Protein 3CBG (pdb70)

Structure (mmCIF, N/CA/C/O backbone):
data_3CBG
#
_entry.id   3CBG
#
_cell.length_a   57.622
_cell.length_b   57.622
_cell.length_c   119.834
_cell.angle_alpha   90.000
_cell.angle_beta   90.000
_cell.angle_gamma   120.000
#
_symmetry.space_group_name_H-M   'P 31 2 1'
#
loop_
_entity.id
_entity.type
_entity.pdbx_description
1 polymer O-methyltransferase
2 non-polymer 'MAGNESIUM ION'
3 non-polymer S-ADENOSYL-L-HOMOCYSTEINE
4 non-polymer '3-(4-HYDROXY-3-METHOXYPHENYL)-2-PROPENOIC ACID'
5 non-polymer '(2E)-3-(3-hydroxy-4-methoxyphenyl)prop-2-enoic acid'
6 water water
#
loop_
_atom_site.group_PDB
_atom_site.id
_atom_site.type_symbol
_atom_site.label_atom_id
_atom_site.label_alt_id
_atom_site.label_comp_id
_atom_site.label_asym_id
_atom_site.label_entity_id
_atom_site.label_seq_id
_atom_site.pdbx_PDB_ins_code
_atom_site.Cartn_x
_atom_site.Cartn_y
_atom_site.Cartn_z
_atom_site.occupancy
_atom_site.B_iso_or_equiv
_atom_site.auth_seq_id
_atom_site.auth_comp_id
_atom_site.auth_asym_id
_atom_site.auth_atom_id
_atom_site.pdbx_PDB_model_num
ATOM 1 N N . LYS A 1 15 ? -41.156 3.242 -4.883 1.00 40.50 3 LYS A N 1
ATOM 2 C CA . LYS A 1 15 ? -41.822 2.929 -3.584 1.00 39.30 3 LYS A CA 1
ATOM 3 C C . LYS A 1 15 ? -43.259 3.467 -3.475 1.00 38.41 3 LYS A C 1
ATOM 4 O O . LYS A 1 15 ? -43.907 3.323 -2.428 1.00 38.38 3 LYS A O 1
ATOM 10 N N . GLY A 1 16 ? -43.754 4.078 -4.550 1.00 35.39 4 GLY A N 1
ATOM 11 C CA . GLY A 1 16 ? -45.102 4.624 -4.541 1.00 32.27 4 GLY A CA 1
ATOM 12 C C . GLY A 1 16 ? -45.353 5.649 -3.446 1.00 30.38 4 GLY A C 1
ATOM 13 O O . GLY A 1 16 ? -44.542 6.553 -3.222 1.00 30.58 4 GLY A O 1
ATOM 14 N N . ILE A 1 17 ? -46.492 5.514 -2.774 1.00 27.34 5 ILE A N 1
ATOM 15 C CA . ILE A 1 17 ? -46.863 6.404 -1.680 1.00 26.37 5 ILE A CA 1
ATOM 16 C C . ILE A 1 17 ? -47.498 5.562 -0.583 1.00 26.91 5 ILE A C 1
ATOM 17 O O . ILE A 1 17 ? -48.549 4.957 -0.784 1.00 28.73 5 ILE A O 1
ATOM 22 N N . THR A 1 18 ? -46.859 5.524 0.579 1.00 26.44 6 THR A N 1
ATOM 23 C CA . THR A 1 18 ? -47.366 4.740 1.699 1.00 26.47 6 THR A CA 1
ATOM 24 C C . THR A 1 18 ? -48.827 5.027 2.045 1.00 26.35 6 THR A C 1
ATOM 25 O O . THR A 1 18 ? -49.195 6.161 2.345 1.00 25.88 6 THR A O 1
ATOM 29 N N . GLY A 1 19 ? -49.646 3.976 1.988 1.00 27.02 7 GLY A N 1
ATOM 30 C CA . GLY A 1 19 ? -51.059 4.079 2.307 1.00 27.63 7 GLY A CA 1
ATOM 31 C C . GLY A 1 19 ? -51.935 4.649 1.207 1.00 28.54 7 GLY A C 1
ATOM 32 O O . GLY A 1 19 ? -53.129 4.872 1.415 1.00 27.78 7 GLY A O 1
ATOM 33 N N . PHE A 1 20 ? -51.352 4.875 0.033 1.00 28.76 8 PHE A N 1
ATOM 34 C CA . PHE A 1 20 ? -52.083 5.453 -1.087 1.00 28.14 8 PHE A CA 1
ATOM 35 C C . PHE A 1 20 ? -52.530 4.384 -2.083 1.00 29.08 8 PHE A C 1
ATOM 36 O O . PHE A 1 20 ? -51.841 3.382 -2.275 1.00 30.45 8 PHE A O 1
ATOM 44 N N . ASP A 1 21 ? -53.689 4.606 -2.706 1.00 29.15 9 ASP A N 1
ATOM 45 C CA . ASP A 1 21 ? -54.242 3.676 -3.685 1.00 27.78 9 ASP A CA 1
ATOM 46 C C . ASP A 1 21 ? -53.246 3.445 -4.820 1.00 28.10 9 ASP A C 1
ATOM 47 O O . ASP A 1 21 ? -52.736 4.399 -5.410 1.00 27.81 9 ASP A O 1
ATOM 52 N N . PRO A 1 22 ? -52.950 2.165 -5.133 1.00 28.16 10 PRO A N 1
ATOM 53 C CA . PRO A 1 22 ? -52.011 1.789 -6.201 1.00 27.45 10 PRO A CA 1
ATOM 54 C C . PRO A 1 22 ? -52.441 2.313 -7.574 1.00 26.57 10 PRO A C 1
ATOM 55 O O . PRO A 1 22 ? -51.612 2.750 -8.376 1.00 25.90 10 PRO A O 1
ATOM 59 N N . SER A 1 23 ? -53.745 2.255 -7.827 1.00 25.04 11 SER A N 1
ATOM 60 C CA . SER A 1 23 ? -54.324 2.716 -9.075 1.00 25.30 11 SER A CA 1
ATOM 61 C C . SER A 1 23 ? -54.288 4.237 -9.176 1.00 25.45 11 SER A C 1
ATOM 62 O O . SER A 1 23 ? -54.051 4.785 -10.247 1.00 27.21 11 SER A O 1
ATOM 65 N N . LEU A 1 24 ? -54.531 4.920 -8.061 1.00 26.06 12 LEU A N 1
ATOM 66 C CA . LEU A 1 24 ? -54.521 6.380 -8.061 1.00 25.36 12 LEU A CA 1
ATOM 67 C C . LEU A 1 24 ? -53.080 6.872 -8.056 1.00 25.08 12 LEU A C 1
ATOM 68 O O . LEU A 1 24 ? -52.783 7.955 -8.553 1.00 25.18 12 LEU A O 1
ATOM 73 N N . TYR A 1 25 ? -52.182 6.070 -7.498 1.00 24.07 13 TYR A N 1
ATOM 74 C CA . TYR A 1 25 ? -50.781 6.444 -7.487 1.00 22.59 13 TYR A CA 1
ATOM 75 C C . TYR A 1 25 ? -50.229 6.374 -8.915 1.00 21.15 13 TYR A C 1
ATOM 76 O O . TYR A 1 25 ? -49.400 7.186 -9.296 1.00 18.74 13 TYR A O 1
ATOM 85 N N . SER A 1 26 ? -50.684 5.400 -9.700 1.00 22.20 14 SER A N 1
ATOM 86 C CA . SER A 1 26 ? -50.226 5.272 -11.084 1.00 24.02 14 SER A CA 1
ATOM 87 C C . SER A 1 26 ? -50.655 6.510 -11.863 1.00 22.56 14 SER A C 1
ATOM 88 O O . SER A 1 26 ? -49.896 7.046 -12.664 1.00 21.17 14 SER A O 1
ATOM 91 N N . TYR A 1 27 ? -51.883 6.956 -11.623 1.00 23.16 15 TYR A N 1
ATOM 92 C CA . TYR A 1 27 ? -52.398 8.145 -12.286 1.00 24.80 15 TYR A CA 1
ATOM 93 C C . TYR A 1 27 ? -51.593 9.366 -11.852 1.00 24.94 15 TYR A C 1
ATOM 94 O O . TYR A 1 27 ? -51.128 10.139 -12.690 1.00 25.65 15 TYR A O 1
ATOM 103 N N . LEU A 1 28 ? -51.447 9.538 -10.539 1.00 24.73 16 LEU A N 1
ATOM 104 C CA . LEU A 1 28 ? -50.692 10.657 -9.989 1.00 24.39 16 LEU A CA 1
ATOM 105 C C . LEU A 1 28 ? -49.337 10.724 -10.681 1.00 25.73 16 LEU A C 1
ATOM 106 O O . LEU A 1 28 ? -48.854 11.807 -11.004 1.00 25.03 16 LEU A O 1
ATOM 111 N N . GLN A 1 29 ? -48.728 9.565 -10.920 1.00 27.48 17 GLN A N 1
ATOM 112 C CA . GLN A 1 29 ? -47.444 9.511 -11.618 1.00 30.04 17 GLN A CA 1
ATOM 113 C C . GLN A 1 29 ? -47.605 10.043 -13.058 1.00 30.18 17 GLN A C 1
ATOM 114 O O . GLN A 1 29 ? -46.760 10.798 -13.551 1.00 30.37 17 GLN A O 1
ATOM 120 N N . SER A 1 30 ? -48.696 9.634 -13.713 1.00 30.60 18 SER A N 1
ATOM 121 C CA . SER A 1 30 ? -49.020 10.021 -15.095 1.00 30.65 18 SER A CA 1
ATOM 122 C C . SER A 1 30 ? -49.044 11.526 -15.276 1.00 29.78 18 SER A C 1
ATOM 123 O O . SER A 1 30 ? -48.662 12.044 -16.324 1.00 29.38 18 SER A O 1
ATOM 126 N N . ILE A 1 31 ? -49.527 12.215 -14.250 1.00 29.70 19 ILE A N 1
ATOM 127 C CA . ILE A 1 31 ? -49.654 13.660 -14.281 1.00 28.48 19 ILE A CA 1
ATOM 128 C C . ILE A 1 31 ? -48.537 14.389 -13.520 1.00 29.70 19 ILE A C 1
ATOM 129 O O . ILE A 1 31 ? -48.643 15.587 -13.242 1.00 29.40 19 ILE A O 1
ATOM 134 N N . SER A 1 32 ? -47.470 13.656 -13.195 1.00 31.29 20 SER A N 1
ATOM 135 C CA . SER A 1 32 ? -46.312 14.211 -12.487 1.00 32.70 20 SER A CA 1
ATOM 136 C C . SER A 1 32 ? -45.139 14.438 -13.452 1.00 35.19 20 SER A C 1
ATOM 137 O O . SER A 1 32 ? -45.127 13.924 -14.574 1.00 34.27 20 SER A O 1
ATOM 140 N N . ALA A 1 33 ? -44.148 15.202 -13.000 1.00 38.58 21 ALA A N 1
ATOM 141 C CA . ALA A 1 33 ? -42.978 15.526 -13.814 1.00 41.77 21 ALA A CA 1
ATOM 142 C C . ALA A 1 33 ? -41.837 14.497 -13.752 1.00 43.08 21 ALA A C 1
ATOM 143 O O . ALA A 1 33 ? -41.478 14.019 -12.670 1.00 43.38 21 ALA A O 1
ATOM 145 N N . ASP A 1 34 ? -41.271 14.169 -14.917 1.00 43.47 22 ASP A N 1
ATOM 146 C CA . ASP A 1 34 ? -40.153 13.224 -14.996 1.00 44.30 22 ASP A CA 1
ATOM 147 C C . ASP A 1 34 ? -38.912 13.859 -14.373 1.00 43.64 22 ASP A C 1
ATOM 148 O O . ASP A 1 34 ? -38.828 15.083 -14.262 1.00 44.66 22 ASP A O 1
ATOM 153 N N . ASP A 1 35 ? -37.948 13.035 -13.969 1.00 42.62 23 ASP A N 1
ATOM 154 C CA . ASP A 1 35 ? -36.715 13.559 -13.386 1.00 40.71 23 ASP A CA 1
ATOM 155 C C . ASP A 1 35 ? -35.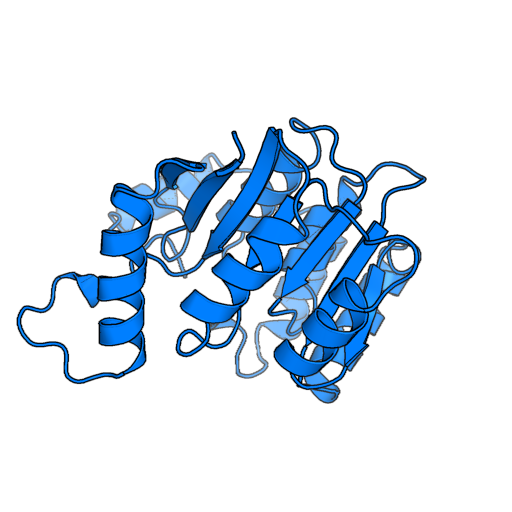863 14.134 -14.516 1.00 39.20 23 ASP A C 1
ATOM 156 O O . ASP A 1 35 ? -35.932 13.660 -15.650 1.00 37.56 23 ASP A O 1
ATOM 161 N N . SER A 1 36 ? -35.068 15.156 -14.211 1.00 38.08 24 SER A N 1
ATOM 162 C CA . SER A 1 36 ? -34.193 15.732 -15.223 1.00 37.42 24 SER A CA 1
ATOM 163 C C . SER A 1 36 ? -33.226 14.623 -15.639 1.00 35.57 24 SER A C 1
ATOM 164 O O . SER A 1 36 ? -33.222 13.548 -15.049 1.00 34.91 24 SER A O 1
ATOM 167 N N . PHE A 1 37 ? -32.408 14.882 -16.649 1.00 34.71 25 PHE A N 1
ATOM 168 C CA . PHE A 1 37 ? -31.492 13.870 -17.161 1.00 33.54 25 PHE A CA 1
ATOM 169 C C . PHE A 1 37 ? -30.655 13.089 -16.139 1.00 32.09 25 PHE A C 1
ATOM 170 O O . PHE A 1 37 ? -30.806 11.874 -16.006 1.00 31.63 25 PHE A O 1
ATOM 178 N N . TYR A 1 38 ? -29.775 13.783 -15.427 1.00 31.50 26 TYR A N 1
ATOM 179 C CA . TYR A 1 38 ? -28.895 13.135 -14.460 1.00 30.94 26 TYR A CA 1
ATOM 180 C C . TYR A 1 38 ? -29.568 12.497 -13.255 1.00 29.86 26 TYR A C 1
ATOM 181 O O . TYR A 1 38 ? -29.034 11.547 -12.684 1.00 29.27 26 TYR A O 1
ATOM 190 N N . LEU A 1 39 ? -30.725 13.017 -12.859 1.00 29.46 27 LEU A N 1
ATOM 191 C CA . LEU A 1 39 ? -31.464 12.452 -11.730 1.00 28.41 27 LEU A CA 1
ATOM 192 C C . LEU A 1 39 ? -32.026 11.113 -12.181 1.00 28.48 27 LEU A C 1
ATOM 193 O O . LEU A 1 39 ? -31.936 10.116 -11.463 1.00 28.97 27 LEU A O 1
ATOM 198 N N . ALA A 1 40 ? -32.614 11.114 -13.377 1.00 28.35 28 ALA A N 1
ATOM 199 C CA . ALA A 1 40 ? -33.211 9.926 -13.968 1.00 25.73 28 ALA A CA 1
ATOM 200 C C . ALA A 1 40 ? -32.123 8.914 -14.236 1.00 25.59 28 ALA A C 1
ATOM 201 O O . ALA A 1 40 ? -32.305 7.723 -13.991 1.00 23.89 28 ALA A O 1
ATOM 203 N N . GLN A 1 41 ? -30.989 9.401 -14.736 1.00 24.99 29 GLN A N 1
ATOM 204 C CA . GLN A 1 41 ? -29.856 8.538 -15.052 1.00 25.32 29 GLN A CA 1
ATOM 205 C C . GLN A 1 41 ? -29.295 7.853 -13.812 1.00 25.55 29 GLN A C 1
ATOM 206 O O . GLN A 1 41 ? -29.030 6.649 -13.832 1.00 25.68 29 GLN A O 1
ATOM 212 N N . LEU A 1 42 ? -29.115 8.626 -12.741 1.00 25.53 30 LEU A N 1
ATOM 213 C CA . LEU A 1 42 ? -28.592 8.110 -11.476 1.00 25.67 30 LEU A CA 1
ATOM 214 C C . LEU A 1 42 ? -29.519 7.014 -10.966 1.00 25.96 30 LEU A C 1
ATOM 215 O O . LEU A 1 42 ? -29.079 5.905 -10.655 1.00 26.54 30 LEU A O 1
ATOM 220 N N . ARG A 1 43 ? -30.804 7.339 -10.894 1.00 27.05 31 ARG A N 1
ATOM 221 C CA . ARG A 1 43 ? -31.831 6.411 -10.439 1.00 29.59 31 ARG A CA 1
ATOM 222 C C . ARG A 1 43 ? -31.919 5.178 -11.354 1.00 29.20 31 ARG A C 1
ATOM 223 O O . ARG A 1 43 ? -32.095 4.052 -10.884 1.00 29.16 31 ARG A O 1
ATOM 231 N N . ARG A 1 44 ? -31.781 5.394 -12.659 1.00 29.41 32 ARG A N 1
ATOM 232 C CA . ARG A 1 44 ? -31.870 4.302 -13.621 1.00 30.12 32 ARG A CA 1
ATOM 233 C C . ARG A 1 44 ? -30.673 3.352 -13.617 1.00 29.54 32 ARG A C 1
ATOM 234 O O . ARG A 1 44 ? -30.844 2.131 -13.630 1.00 29.17 32 ARG A O 1
ATOM 242 N N . GLU A 1 45 ? -29.466 3.904 -13.602 1.00 27.86 33 GLU A N 1
ATOM 243 C CA . GLU A 1 45 ? -28.270 3.078 -13.629 1.00 28.33 33 GLU A CA 1
ATOM 244 C C . GLU A 1 45 ? -27.985 2.292 -12.349 1.00 30.84 33 GLU A C 1
ATOM 245 O O . GLU A 1 45 ? -27.323 1.255 -12.395 1.00 32.70 33 GLU A O 1
ATOM 251 N N . THR A 1 46 ? -28.492 2.767 -11.213 1.00 30.35 34 THR A N 1
ATOM 252 C CA . THR A 1 46 ? -28.258 2.091 -9.940 1.00 29.55 34 THR A CA 1
ATOM 253 C C . THR A 1 46 ? -29.465 1.320 -9.413 1.00 28.71 34 THR A C 1
ATOM 254 O O . THR A 1 46 ? -29.430 0.806 -8.300 1.00 27.79 34 THR A O 1
ATOM 258 N N . ALA A 1 47 ? -30.529 1.238 -10.204 1.00 27.91 35 ALA A N 1
ATOM 259 C CA . ALA A 1 47 ? -31.734 0.538 -9.781 1.00 27.94 35 ALA A CA 1
ATOM 260 C C . ALA A 1 47 ? -31.458 -0.907 -9.372 1.00 29.15 35 ALA A C 1
ATOM 261 O O . ALA A 1 47 ? -32.191 -1.469 -8.553 1.00 28.18 35 ALA A O 1
ATOM 263 N N . HIS A 1 48 ? -30.399 -1.495 -9.931 1.00 29.72 36 HIS A N 1
ATOM 264 C CA . HIS A 1 48 ? -30.025 -2.891 -9.652 1.00 32.31 36 HIS A CA 1
ATOM 265 C C . HIS A 1 48 ? -29.337 -3.136 -8.297 1.00 33.22 36 HIS A C 1
ATOM 266 O O . HIS A 1 48 ? -29.525 -4.191 -7.677 1.00 32.95 36 HIS A O 1
ATOM 273 N N . LEU A 1 49 ? -28.535 -2.171 -7.848 1.00 32.71 37 LEU A N 1
ATOM 274 C CA . LEU A 1 49 ? -27.824 -2.296 -6.580 1.00 30.36 37 LEU A CA 1
ATOM 275 C C . LEU A 1 49 ? -28.752 -2.394 -5.377 1.00 29.39 37 LEU A C 1
ATOM 276 O O . LEU A 1 49 ? -29.841 -1.822 -5.363 1.00 29.28 37 LEU A O 1
ATOM 281 N N . PRO A 1 50 ? -28.326 -3.130 -4.342 1.00 28.95 38 PRO A N 1
ATOM 282 C CA . PRO A 1 50 ? -29.156 -3.266 -3.145 1.00 29.30 38 PRO A CA 1
ATOM 283 C C . PRO A 1 50 ? -29.305 -1.903 -2.449 1.00 29.31 38 PRO A C 1
ATOM 284 O O . PRO A 1 50 ? -28.419 -1.048 -2.546 1.00 29.45 38 PRO A O 1
ATOM 288 N N . GLY A 1 51 ? -30.427 -1.695 -1.766 1.00 28.18 39 GLY A N 1
ATOM 289 C CA . GLY A 1 51 ? -30.636 -0.428 -1.090 1.00 29.35 39 GLY A CA 1
ATOM 290 C C . GLY A 1 51 ? -31.408 0.605 -1.901 1.00 30.10 39 GLY A C 1
ATOM 291 O O . GLY A 1 51 ? -31.916 1.569 -1.336 1.00 29.82 39 GLY A O 1
ATOM 292 N N . ALA A 1 52 ? -31.500 0.413 -3.217 1.00 30.72 40 ALA A N 1
ATOM 293 C CA . ALA A 1 52 ? -32.228 1.334 -4.095 1.00 30.53 40 ALA A CA 1
ATOM 294 C C . ALA A 1 52 ? -33.629 1.694 -3.567 1.00 30.53 40 ALA A C 1
ATOM 295 O O . ALA A 1 52 ? -34.100 2.813 -3.771 1.00 30.83 40 ALA A O 1
ATOM 297 N N . PRO A 1 53 ? -34.321 0.741 -2.906 1.00 31.13 41 PRO A N 1
ATOM 298 C CA . PRO A 1 53 ? -35.665 0.989 -2.353 1.00 30.75 41 PRO A CA 1
ATOM 299 C C . PRO A 1 53 ? -35.694 2.026 -1.212 1.00 28.68 41 PRO A C 1
ATOM 300 O O . PRO A 1 53 ? -36.751 2.574 -0.887 1.00 28.56 41 PRO A O 1
ATOM 304 N N . MET A 1 54 ? -34.536 2.275 -0.601 1.00 27.26 42 MET A N 1
ATOM 305 C CA . MET A 1 54 ? -34.416 3.243 0.492 1.00 24.75 42 MET A CA 1
ATOM 306 C C . MET A 1 54 ? -34.491 4.675 -0.016 1.00 23.60 42 MET A C 1
ATOM 307 O O . MET A 1 54 ? -34.836 5.579 0.740 1.00 23.73 42 MET A O 1
ATOM 312 N N . GLN A 1 55 ? -34.141 4.885 -1.283 1.00 22.52 43 GLN A N 1
ATOM 313 C CA . GLN A 1 55 ? -34.160 6.227 -1.865 1.00 24.83 43 GLN A CA 1
ATOM 314 C C . GLN A 1 55 ? -35.566 6.823 -1.913 1.00 24.97 43 GLN A C 1
ATOM 315 O O . GLN A 1 55 ? -36.558 6.096 -2.066 1.00 25.48 43 GLN A O 1
ATOM 321 N N . ILE A 1 56 ? -35.643 8.148 -1.793 1.00 23.42 44 ILE A N 1
ATOM 322 C CA . ILE A 1 56 ? -36.923 8.833 -1.866 1.00 21.42 44 ILE A CA 1
ATOM 323 C C . ILE A 1 56 ? -37.461 8.576 -3.266 1.00 21.36 44 ILE A C 1
ATOM 324 O O . ILE A 1 56 ? -36.692 8.360 -4.205 1.00 19.93 44 ILE A O 1
ATOM 329 N N . SER A 1 57 ? -38.782 8.584 -3.397 1.00 21.17 45 SER A N 1
ATOM 330 C CA . SER A 1 57 ? -39.425 8.354 -4.681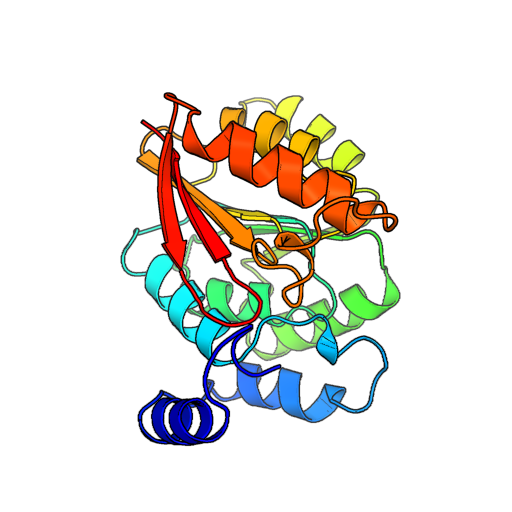 1.00 20.56 45 SER A CA 1
ATOM 331 C C . SER A 1 57 ? -39.194 9.559 -5.593 1.00 21.91 45 SER A C 1
ATOM 332 O O . SER A 1 57 ? -38.769 10.626 -5.137 1.00 20.55 45 SER A O 1
ATOM 335 N N . PRO A 1 58 ? -39.462 9.403 -6.901 1.00 21.64 46 PRO A N 1
ATOM 336 C CA . PRO A 1 58 ? -39.271 10.514 -7.837 1.00 22.07 46 PRO A CA 1
ATOM 337 C C . PRO A 1 58 ? -40.174 11.705 -7.485 1.00 23.43 46 PRO A C 1
ATOM 338 O O . PRO A 1 58 ? -39.802 12.860 -7.698 1.00 24.31 46 PRO A O 1
ATOM 342 N N . GLU A 1 59 ? -41.357 11.415 -6.945 1.00 23.87 47 GLU A N 1
ATOM 343 C CA . GLU A 1 59 ? -42.303 12.458 -6.554 1.00 24.12 47 GLU A CA 1
ATOM 344 C C . GLU A 1 59 ? -41.727 13.296 -5.416 1.00 24.03 47 GLU A C 1
ATOM 345 O O . GLU A 1 59 ? -41.872 14.516 -5.387 1.00 24.27 47 GLU A O 1
ATOM 351 N N . GLN A 1 60 ? -41.065 12.645 -4.472 1.00 24.20 48 GLN A N 1
ATOM 352 C CA . GLN A 1 60 ? -40.473 13.386 -3.363 1.00 23.31 48 GLN A CA 1
ATOM 353 C C . GLN A 1 60 ? -39.297 14.241 -3.849 1.00 22.43 48 GLN A C 1
ATOM 354 O O . GLN A 1 60 ? -39.105 15.357 -3.369 1.00 20.36 48 GLN A O 1
ATOM 360 N N . ALA A 1 61 ? -38.511 13.717 -4.791 1.00 22.29 49 ALA A N 1
ATOM 361 C CA . ALA A 1 61 ? -37.361 14.459 -5.316 1.00 22.32 49 ALA A CA 1
ATOM 362 C C . ALA A 1 61 ? -37.832 15.750 -5.997 1.00 21.20 49 ALA A C 1
ATOM 363 O O . ALA A 1 61 ? -37.234 16.810 -5.823 1.00 20.57 49 ALA A O 1
ATOM 365 N N . GLN A 1 62 ? -38.910 15.651 -6.768 1.00 20.86 50 GLN A N 1
ATOM 366 C CA . GLN A 1 62 ? -39.468 16.804 -7.463 1.00 21.09 50 GLN A CA 1
ATOM 367 C C . GLN A 1 62 ? -39.966 17.851 -6.462 1.00 21.33 50 GLN A C 1
ATOM 368 O O . GLN A 1 62 ? -39.730 19.051 -6.629 1.00 18.94 50 GLN A O 1
ATOM 374 N N . PHE A 1 63 ? -40.663 17.378 -5.428 1.00 21.38 51 PHE A N 1
ATOM 375 C CA . PHE A 1 63 ? -41.194 18.236 -4.375 1.00 21.44 51 PHE A CA 1
ATOM 376 C C . PHE A 1 63 ? -40.034 18.880 -3.603 1.00 21.79 51 PHE A C 1
ATOM 377 O O . PHE A 1 63 ? -40.090 20.054 -3.245 1.00 22.77 51 PHE A O 1
ATOM 385 N N . LEU A 1 64 ? -38.990 18.096 -3.355 1.00 21.47 52 LEU A N 1
ATOM 386 C CA . LEU A 1 64 ? -37.796 18.555 -2.646 1.00 21.99 52 LEU A CA 1
ATOM 387 C C . LEU A 1 64 ? -37.097 19.688 -3.412 1.00 22.04 52 LEU A C 1
ATOM 388 O O . LEU A 1 64 ? -36.684 20.685 -2.816 1.00 21.39 52 LEU A O 1
ATOM 393 N N . GLY A 1 65 ? -36.956 19.531 -4.727 1.00 20.01 53 GLY A N 1
ATOM 394 C CA . GLY A 1 65 ? -36.323 20.570 -5.523 1.00 20.07 53 GLY A CA 1
ATOM 395 C C . GLY A 1 65 ? -37.198 21.813 -5.581 1.00 19.85 53 GLY A C 1
ATOM 396 O O . GLY A 1 65 ? -36.704 22.942 -5.670 1.00 17.64 53 GLY A O 1
ATOM 397 N N . LEU A 1 66 ? -38.511 21.597 -5.525 1.00 19.89 54 LEU A N 1
ATOM 398 C CA . LEU A 1 66 ? -39.474 22.690 -5.566 1.00 20.74 54 LEU A CA 1
ATOM 399 C C . LEU A 1 66 ? -39.376 23.514 -4.277 1.00 21.58 54 LEU A C 1
ATOM 400 O O . LEU A 1 66 ? -39.562 24.733 -4.285 1.00 21.47 54 LEU A O 1
ATOM 405 N N . LEU A 1 67 ? -39.074 22.840 -3.169 1.00 20.82 55 LEU A N 1
ATOM 406 C CA . LEU A 1 67 ? -38.938 23.508 -1.880 1.00 20.96 55 LEU A CA 1
ATOM 407 C C . LEU A 1 67 ? -37.658 24.350 -1.820 1.00 22.24 55 LEU A C 1
ATOM 408 O O . LEU A 1 67 ? -37.666 25.433 -1.244 1.00 23.79 55 LEU A O 1
ATOM 413 N N . ILE A 1 68 ? -36.568 23.862 -2.418 1.00 22.98 56 ILE A N 1
ATOM 414 C CA . ILE A 1 68 ? -35.306 24.616 -2.458 1.00 23.01 56 ILE A CA 1
ATOM 415 C C . ILE A 1 68 ? -35.542 25.951 -3.174 1.00 23.49 56 ILE A C 1
ATOM 416 O O . ILE A 1 68 ? -35.090 26.999 -2.719 1.00 23.11 56 ILE A O 1
ATOM 421 N N A SER A 1 69 ? -36.250 25.887 -4.297 0.50 24.52 57 SER A N 1
ATOM 422 N N B SER A 1 69 ? -36.249 25.892 -4.301 0.50 23.20 57 SER A N 1
ATOM 423 C CA A SER A 1 69 ? -36.570 27.063 -5.101 0.50 25.47 57 SER A CA 1
ATOM 424 C CA B SER A 1 69 ? -36.563 27.078 -5.097 0.50 22.92 57 SER A CA 1
ATOM 425 C C A SER A 1 69 ? -37.523 28.023 -4.386 0.50 25.68 57 SER A C 1
ATOM 426 C C B SER A 1 69 ? -37.521 28.027 -4.376 0.50 24.18 57 SER A C 1
ATOM 427 O O A SER A 1 69 ? -37.195 29.186 -4.149 0.50 25.58 57 SER A O 1
ATOM 428 O O B SER A 1 69 ? -37.195 29.188 -4.125 0.50 24.14 57 SER A O 1
ATOM 433 N N . LEU A 1 70 ? -38.707 27.523 -4.054 1.00 25.70 58 LEU A N 1
ATOM 434 C CA . LEU A 1 70 ? -39.729 28.311 -3.377 1.00 27.54 58 LEU A CA 1
ATOM 435 C C . LEU A 1 70 ? -39.227 28.999 -2.114 1.00 26.86 58 LEU A C 1
ATOM 436 O O . LEU A 1 70 ? -39.598 30.130 -1.810 1.00 24.79 58 LEU A O 1
ATOM 441 N N . THR A 1 71 ? -38.372 28.298 -1.389 1.00 27.66 59 THR A N 1
ATOM 442 C CA . THR A 1 71 ? -37.830 28.781 -0.134 1.00 27.81 59 THR A CA 1
ATOM 443 C C . THR A 1 71 ? -36.635 29.739 -0.254 1.00 27.78 59 THR A C 1
ATOM 444 O O . THR A 1 71 ? -36.388 30.542 0.646 1.00 28.41 59 THR A O 1
ATOM 448 N N . GLY A 1 72 ? -35.908 29.660 -1.366 1.00 27.70 60 GLY A N 1
ATOM 449 C CA . GLY A 1 72 ? -34.749 30.516 -1.564 1.00 26.18 60 GLY A CA 1
ATOM 450 C C . GLY A 1 72 ? -33.513 29.983 -0.858 1.00 26.70 60 GLY A C 1
ATOM 451 O O . GLY A 1 72 ? -32.476 30.649 -0.806 1.00 26.21 60 GLY A O 1
ATOM 452 N N . ALA A 1 73 ? -33.627 28.766 -0.328 1.00 26.42 61 ALA A N 1
ATOM 453 C CA . ALA A 1 73 ? -32.548 28.115 0.406 1.00 26.32 61 ALA A CA 1
ATOM 454 C C . ALA A 1 73 ? -31.209 28.134 -0.314 1.00 27.06 61 ALA A C 1
ATOM 455 O O . ALA A 1 73 ? -31.133 27.938 -1.529 1.00 27.54 61 ALA A O 1
ATOM 457 N N . LYS A 1 74 ? -30.155 28.367 0.463 1.00 27.67 62 LYS A N 1
ATOM 458 C CA . LYS A 1 74 ? -28.791 28.401 -0.044 1.00 27.80 62 LYS A CA 1
ATOM 459 C C . LYS A 1 74 ? -27.945 27.431 0.780 1.00 27.43 62 LYS A C 1
ATOM 460 O O . LYS A 1 74 ? -27.060 26.756 0.257 1.00 26.75 62 LYS A O 1
ATOM 466 N N . GLN A 1 75 ? -28.241 27.364 2.075 1.00 27.55 63 GLN A N 1
ATOM 467 C CA . GLN A 1 75 ? -27.529 26.484 3.000 1.00 28.48 63 GLN A CA 1
ATOM 468 C C . GLN A 1 75 ? -28.396 25.269 3.371 1.00 27.18 63 GLN A C 1
ATOM 469 O O . GLN A 1 75 ? -29.358 25.387 4.133 1.00 26.54 63 GLN A O 1
ATOM 475 N N . VAL A 1 76 ? -28.041 24.108 2.825 1.00 25.88 64 VAL A N 1
ATOM 476 C CA . VAL A 1 76 ? -28.768 22.867 3.072 1.00 24.03 64 VAL A CA 1
ATOM 477 C C . VAL A 1 76 ? -27.924 21.843 3.827 1.00 24.16 64 VAL A C 1
ATOM 478 O O . VAL A 1 76 ? -26.712 21.740 3.615 1.00 23.93 64 VAL A O 1
ATOM 482 N N . LEU A 1 77 ? -28.576 21.088 4.708 1.00 23.50 65 LEU A N 1
ATOM 483 C CA . LEU A 1 77 ? -27.906 20.037 5.472 1.00 23.23 65 LEU A CA 1
ATOM 484 C C . LEU A 1 77 ? -28.637 18.710 5.280 1.00 22.55 65 LEU A C 1
ATOM 485 O O . LEU A 1 77 ? -29.779 18.555 5.711 1.00 22.53 65 LEU A O 1
ATOM 490 N N . GLU A 1 78 ? -27.986 17.752 4.631 1.00 22.16 66 GLU A N 1
ATOM 491 C CA . GLU A 1 78 ? -28.610 16.450 4.425 1.00 22.11 66 GLU A CA 1
ATOM 492 C C . GLU A 1 78 ? -27.997 15.388 5.337 1.00 21.83 66 GLU A C 1
ATOM 493 O O . GLU A 1 78 ? -26.777 15.307 5.488 1.00 20.83 66 GLU A O 1
ATOM 499 N N . ILE A 1 79 ? -28.865 14.600 5.965 1.00 21.39 67 ILE A N 1
ATOM 500 C CA . ILE A 1 79 ? -28.450 13.515 6.842 1.00 21.47 67 ILE A CA 1
ATOM 501 C C . ILE A 1 79 ? -29.088 12.279 6.219 1.00 21.92 67 ILE A C 1
ATOM 502 O O . ILE A 1 79 ? -30.303 12.114 6.261 1.00 25.04 67 ILE A O 1
ATOM 507 N N . GLY A 1 80 ? -28.258 11.424 5.631 1.00 22.89 68 GLY A N 1
ATOM 508 C CA . GLY A 1 80 ? -28.747 10.235 4.956 1.00 22.68 68 GLY A CA 1
ATOM 509 C C . GLY A 1 80 ? -28.609 10.524 3.473 1.00 22.07 68 GLY A C 1
ATOM 510 O O . GLY A 1 80 ? -29.556 10.973 2.827 1.00 21.41 68 GLY A O 1
ATOM 511 N N . VAL A 1 81 ? -27.416 10.269 2.941 1.00 21.95 69 VAL A N 1
ATOM 512 C CA . VAL A 1 81 ? -27.097 10.548 1.542 1.00 21.80 69 VAL A CA 1
ATOM 513 C C . VAL A 1 81 ? -27.285 9.389 0.566 1.00 23.06 69 VAL A C 1
ATOM 514 O O . VAL A 1 81 ? -27.948 9.535 -0.467 1.00 22.34 69 VAL A O 1
ATOM 518 N N . PHE A 1 82 ? -26.695 8.245 0.903 1.00 23.60 70 PHE A N 1
ATOM 519 C CA . PHE A 1 82 ? -26.729 7.049 0.067 1.00 23.88 70 PHE A CA 1
ATOM 520 C C . PHE A 1 82 ? -26.002 7.301 -1.264 1.00 24.60 70 PHE A C 1
ATOM 521 O O . PHE A 1 82 ? -24.871 7.795 -1.261 1.00 26.95 70 PHE A O 1
ATOM 529 N N . ARG A 1 83 ? -26.629 6.974 -2.393 1.00 24.56 71 ARG A N 1
ATOM 530 C CA . ARG A 1 83 ? -25.986 7.164 -3.694 1.00 23.33 71 ARG A CA 1
ATOM 531 C C . ARG A 1 83 ? -26.148 8.564 -4.281 1.00 23.66 71 ARG A C 1
ATOM 532 O O . ARG A 1 83 ? -25.885 8.773 -5.466 1.00 21.79 71 ARG A O 1
ATOM 540 N N . GLY A 1 84 ? -26.587 9.509 -3.445 1.00 23.17 72 GLY A N 1
ATOM 541 C CA . GLY A 1 84 ? -26.742 10.899 -3.851 1.00 22.04 72 GLY A CA 1
ATOM 542 C C . GLY A 1 84 ? -27.983 11.384 -4.588 1.00 21.60 72 GLY A C 1
ATOM 543 O O . GLY A 1 84 ? -28.027 12.541 -5.000 1.00 22.05 72 GLY A O 1
ATOM 544 N N . TYR A 1 85 ? -28.997 10.542 -4.748 1.00 22.69 73 TYR A N 1
ATOM 545 C CA . TYR A 1 85 ? -30.205 10.951 -5.475 1.00 21.75 73 TYR A CA 1
ATOM 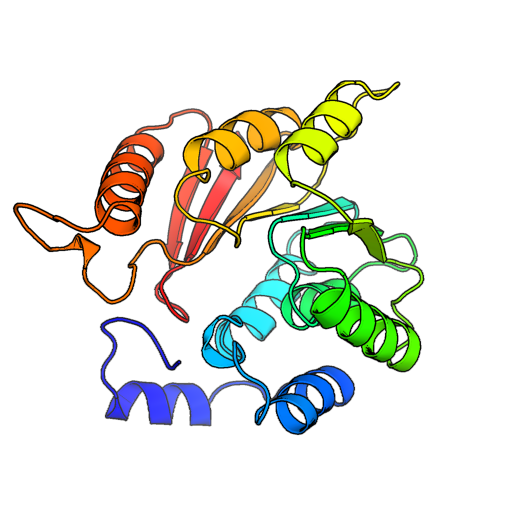546 C C . TYR A 1 85 ? -30.908 12.204 -4.921 1.00 21.40 73 TYR A C 1
ATOM 547 O O . TYR A 1 85 ? -31.122 13.173 -5.660 1.00 19.91 73 TYR A O 1
ATOM 556 N N . SER A 1 86 ? -31.264 12.182 -3.633 1.00 20.77 74 SER A N 1
ATOM 557 C CA . SER A 1 86 ? -31.953 13.305 -2.989 1.00 18.57 74 SER A CA 1
ATOM 558 C C . SER A 1 86 ? -31.083 14.557 -2.957 1.00 18.58 74 SER A C 1
ATOM 559 O O . SER A 1 86 ? -31.573 15.666 -3.176 1.00 17.93 74 SER A O 1
ATOM 562 N N . ALA A 1 87 ? -29.791 14.377 -2.688 1.00 18.97 75 ALA A N 1
ATOM 563 C CA . ALA A 1 87 ? -28.864 15.503 -2.652 1.00 19.82 75 ALA A CA 1
ATOM 564 C C . ALA A 1 87 ? -28.784 16.132 -4.046 1.00 20.00 75 ALA A C 1
ATOM 565 O O . ALA A 1 87 ? -28.727 17.357 -4.185 1.00 18.75 75 ALA A O 1
ATOM 567 N N . LEU A 1 88 ? -28.790 15.282 -5.073 1.00 20.77 76 LEU A N 1
ATOM 568 C CA . LEU A 1 88 ? -28.723 15.743 -6.463 1.00 20.56 76 LEU A CA 1
ATOM 569 C C . LEU A 1 88 ? -29.975 16.526 -6.857 1.00 19.03 76 LEU A C 1
ATOM 570 O O . LEU A 1 88 ? -29.887 17.540 -7.537 1.00 20.06 76 LEU A O 1
ATOM 575 N N . ALA A 1 89 ? -31.137 16.050 -6.421 1.00 18.91 77 ALA A N 1
ATOM 576 C CA . ALA A 1 89 ? -32.399 16.707 -6.720 1.00 18.00 77 ALA A CA 1
ATOM 577 C C . ALA A 1 89 ? -32.386 18.139 -6.184 1.00 18.76 77 ALA A C 1
ATOM 578 O O . ALA A 1 89 ? -32.764 19.079 -6.884 1.00 19.05 77 ALA A O 1
ATOM 580 N N . MET A 1 90 ? -31.943 18.294 -4.940 1.00 19.67 78 MET A N 1
ATOM 581 C CA . MET A 1 90 ? -31.875 19.603 -4.310 1.00 19.57 78 MET A CA 1
ATOM 582 C C . MET A 1 90 ? -30.779 20.462 -4.928 1.00 19.83 78 MET A C 1
ATOM 583 O O . MET A 1 90 ? -30.997 21.630 -5.235 1.00 20.15 78 MET A O 1
ATOM 588 N N . ALA A 1 91 ? -29.601 19.874 -5.110 1.00 20.44 79 ALA A N 1
ATOM 589 C CA . ALA A 1 91 ? -28.462 20.588 -5.669 1.00 21.68 79 ALA A CA 1
ATOM 590 C C . ALA A 1 91 ? -28.746 21.241 -7.016 1.00 22.89 79 ALA A C 1
ATOM 591 O O . ALA A 1 91 ? -28.223 22.317 -7.317 1.00 24.18 79 ALA A O 1
ATOM 593 N N . LEU A 1 92 ? -29.578 20.597 -7.823 1.00 22.95 80 LEU A N 1
ATOM 594 C CA . LEU A 1 92 ? -29.908 21.113 -9.147 1.00 22.51 80 LEU A CA 1
ATOM 595 C C . LEU A 1 92 ? -30.765 22.368 -9.089 1.00 23.02 80 LEU A C 1
ATOM 596 O O . LEU A 1 92 ? -30.950 23.042 -10.098 1.00 23.46 80 LEU A O 1
ATOM 601 N N . GLN A 1 93 ? -31.280 22.690 -7.908 1.00 24.37 81 GLN A N 1
ATOM 602 C CA . GLN A 1 93 ? -32.121 23.870 -7.754 1.00 24.61 81 GLN A CA 1
ATOM 603 C C . GLN A 1 93 ? -31.456 24.957 -6.919 1.00 24.93 81 GLN A C 1
ATOM 604 O O . GLN A 1 93 ? -32.006 26.046 -6.764 1.00 24.76 81 GLN A O 1
ATOM 610 N N . LEU A 1 94 ? -30.274 24.653 -6.385 1.00 25.81 82 LEU A N 1
ATOM 611 C CA . LEU A 1 94 ? -29.524 25.602 -5.564 1.00 26.31 82 LEU A CA 1
ATOM 612 C C . LEU A 1 94 ? -29.002 26.789 -6.367 1.00 28.52 82 LEU A C 1
ATOM 613 O O . LEU A 1 94 ? -28.749 26.686 -7.574 1.00 25.30 82 LEU A O 1
ATOM 618 N N . PRO A 1 95 ? -28.845 27.944 -5.697 1.00 31.01 83 PRO A N 1
ATOM 619 C CA . PRO A 1 95 ? -28.336 29.156 -6.348 1.00 31.91 83 PRO A CA 1
ATOM 620 C C . PRO A 1 95 ? -26.862 28.909 -6.694 1.00 32.58 83 PRO A C 1
ATOM 621 O O . PRO A 1 95 ? -26.273 27.909 -6.262 1.00 29.30 83 PRO A O 1
ATOM 625 N N . PRO A 1 96 ? -26.251 29.803 -7.487 1.00 33.64 84 PRO A N 1
ATOM 626 C CA . PRO A 1 96 ? -24.841 29.601 -7.831 1.00 34.69 84 PRO A CA 1
ATOM 627 C C . PRO A 1 96 ? -23.958 29.491 -6.579 1.00 34.60 84 PRO A C 1
ATOM 628 O O . PRO A 1 96 ? -22.906 28.850 -6.593 1.00 34.24 84 PRO A O 1
ATOM 632 N N . ASP A 1 97 ? -24.415 30.105 -5.495 1.00 32.82 85 ASP A N 1
ATOM 633 C CA . ASP A 1 97 ? -23.690 30.093 -4.235 1.00 33.00 85 ASP A CA 1
ATOM 634 C C . ASP A 1 97 ? -24.315 29.104 -3.243 1.00 33.69 85 ASP A C 1
ATOM 635 O O . ASP A 1 97 ? -24.019 29.139 -2.046 1.00 32.71 85 ASP A O 1
ATOM 640 N N . GLY A 1 98 ? -25.178 28.226 -3.754 1.00 34.44 86 GLY A N 1
ATOM 641 C CA . GLY A 1 98 ? -25.828 27.233 -2.917 1.00 33.06 86 GLY A CA 1
ATOM 642 C C . GLY A 1 98 ? -24.843 26.191 -2.422 1.00 32.76 86 GLY A C 1
ATOM 643 O O . GLY A 1 98 ? -23.915 25.823 -3.145 1.00 31.28 86 GLY A O 1
ATOM 644 N N . GLN A 1 99 ? -25.057 25.712 -1.195 1.00 33.22 87 GLN A N 1
ATOM 645 C CA . GLN A 1 99 ? -24.186 24.714 -0.555 1.00 34.18 87 GLN A CA 1
ATOM 646 C C . GLN A 1 99 ? -24.944 23.612 0.199 1.00 32.33 87 GLN A C 1
ATOM 647 O O . GLN A 1 99 ? -25.890 23.897 0.925 1.00 32.11 87 GLN A O 1
ATOM 653 N N . ILE A 1 100 ? -24.525 22.361 0.024 1.00 31.14 88 ILE A N 1
ATOM 654 C CA . ILE A 1 100 ? -25.144 21.242 0.734 1.00 28.91 88 ILE A CA 1
ATOM 655 C C . ILE A 1 100 ? -24.081 20.487 1.518 1.00 28.51 88 ILE A C 1
ATOM 656 O O . ILE A 1 100 ? -23.065 20.072 0.961 1.00 27.67 88 ILE A O 1
ATOM 661 N N . ILE A 1 101 ? -24.311 20.319 2.813 1.00 28.02 89 ILE A N 1
ATOM 662 C CA . ILE A 1 101 ? -23.395 19.544 3.630 1.00 26.85 89 ILE A CA 1
ATOM 663 C C . ILE A 1 101 ? -24.110 18.202 3.740 1.00 26.03 89 ILE A C 1
ATOM 664 O O . ILE A 1 101 ? -25.183 18.094 4.347 1.00 23.70 89 ILE A O 1
ATOM 669 N N . ALA A 1 102 ? -23.521 17.198 3.096 1.00 25.49 90 ALA A N 1
ATOM 670 C CA . ALA A 1 102 ? -24.072 15.852 3.048 1.00 25.70 90 ALA A CA 1
ATOM 671 C C . ALA A 1 102 ? -23.392 14.896 4.029 1.00 26.85 90 ALA A C 1
ATOM 672 O O . ALA A 1 102 ? -22.189 14.660 3.943 1.00 29.08 90 ALA A O 1
ATOM 674 N N . CYS A 1 103 ? -24.175 14.330 4.946 1.00 27.46 91 CYS A N 1
ATOM 675 C CA . CYS A 1 103 ? -23.643 13.417 5.955 1.00 28.22 91 CYS A CA 1
ATOM 676 C C . CYS A 1 103 ? -24.034 11.963 5.741 1.00 28.89 91 CYS A C 1
ATOM 677 O O . CYS A 1 103 ? -25.219 11.626 5.690 1.00 30.32 91 CYS A O 1
ATOM 680 N N . ASP A 1 104 ? -23.036 11.099 5.617 1.00 28.95 92 ASP A N 1
ATOM 681 C CA . ASP A 1 104 ? -23.305 9.682 5.453 1.00 29.02 92 ASP A CA 1
ATOM 682 C C . ASP A 1 104 ? -22.128 8.827 5.905 1.00 29.80 92 ASP A C 1
ATOM 683 O O . ASP A 1 104 ? -20.958 9.158 5.687 1.00 29.56 92 ASP A O 1
ATOM 688 N N . GLN A 1 105 ? -22.487 7.720 6.540 1.00 30.88 93 GLN A N 1
ATOM 689 C CA . GLN A 1 105 ? -21.575 6.742 7.111 1.00 32.97 93 GLN A CA 1
ATOM 690 C C . GLN A 1 105 ? -20.952 5.768 6.096 1.00 34.26 93 GLN A C 1
ATOM 691 O O . GLN A 1 105 ? -19.846 5.263 6.308 1.00 34.66 93 GLN A O 1
ATOM 697 N N . ASP A 1 106 ? -21.668 5.515 5.002 1.00 33.67 94 ASP A N 1
ATOM 698 C CA . ASP A 1 106 ? -21.231 4.596 3.954 1.00 33.69 94 ASP A CA 1
ATOM 699 C C . ASP A 1 106 ? -20.300 5.252 2.923 1.00 34.78 94 ASP A C 1
ATOM 700 O O . ASP A 1 106 ? -20.686 6.192 2.228 1.00 34.83 94 ASP A O 1
ATOM 705 N N . PRO A 1 107 ? -19.064 4.741 2.796 1.00 35.05 95 PRO A N 1
ATOM 706 C CA . PRO A 1 107 ? -18.075 5.273 1.853 1.00 35.10 95 PRO A CA 1
ATOM 707 C C . PRO A 1 107 ? -18.260 4.799 0.410 1.00 35.15 95 PRO A C 1
ATOM 708 O O . PRO A 1 107 ? -17.914 5.509 -0.539 1.00 34.58 95 PRO A O 1
ATOM 712 N N . ASN A 1 108 ? -18.805 3.596 0.261 1.00 34.67 96 ASN A N 1
ATOM 713 C CA . ASN A 1 108 ? -19.023 2.984 -1.048 1.00 35.20 96 ASN A CA 1
ATOM 714 C C . ASN A 1 108 ? -20.216 3.558 -1.805 1.00 34.33 96 ASN A C 1
ATOM 715 O O . ASN A 1 108 ? -20.112 3.877 -2.988 1.00 34.44 96 ASN A O 1
ATOM 720 N N . ALA A 1 109 ? -21.353 3.678 -1.129 1.00 32.80 97 ALA A N 1
ATOM 721 C CA . ALA A 1 109 ? -22.545 4.224 -1.762 1.00 33.06 97 ALA A CA 1
ATOM 722 C C . ALA A 1 109 ? -22.304 5.696 -2.047 1.00 31.88 97 ALA A C 1
ATOM 723 O O . ALA A 1 109 ? -22.685 6.214 -3.094 1.00 31.89 97 ALA A O 1
ATOM 725 N N . THR A 1 110 ? -21.652 6.353 -1.096 1.00 31.27 98 THR A N 1
ATOM 726 C CA . THR A 1 110 ? -21.341 7.770 -1.181 1.00 31.65 98 THR A CA 1
ATOM 727 C C . THR A 1 110 ? -20.298 8.058 -2.272 1.00 31.43 98 THR A C 1
ATOM 728 O O . THR A 1 110 ? -20.237 9.164 -2.812 1.00 28.96 98 THR A O 1
ATOM 732 N N . ALA A 1 111 ? -19.491 7.053 -2.604 1.00 32.21 99 ALA A N 1
ATOM 733 C CA . ALA A 1 111 ? -18.478 7.198 -3.647 1.00 33.30 99 ALA A CA 1
ATOM 734 C C . ALA A 1 111 ? -19.199 7.259 -4.987 1.00 34.49 99 ALA A C 1
ATOM 735 O O . ALA A 1 111 ? -18.742 7.900 -5.932 1.00 35.26 99 ALA A O 1
ATOM 737 N N . ILE A 1 112 ? -20.335 6.571 -5.057 1.00 35.85 100 ILE A N 1
ATOM 738 C CA . ILE A 1 112 ? -21.162 6.546 -6.259 1.00 35.26 100 ILE A CA 1
ATOM 739 C C . ILE A 1 112 ? -21.904 7.877 -6.341 1.00 33.86 100 ILE A C 1
ATOM 740 O O . ILE A 1 112 ? -22.144 8.403 -7.424 1.00 33.22 100 ILE A O 1
ATOM 745 N N . ALA A 1 113 ? -22.258 8.420 -5.179 1.00 33.95 101 ALA A N 1
ATOM 746 C CA . ALA A 1 113 ? -22.956 9.697 -5.115 1.00 32.24 101 ALA A CA 1
ATOM 747 C C . ALA A 1 113 ? -22.059 10.741 -5.748 1.00 32.38 101 ALA A C 1
ATOM 748 O O . ALA A 1 113 ? -22.491 11.483 -6.627 1.00 31.78 101 ALA A O 1
ATOM 750 N N . LYS A 1 114 ? -20.803 10.772 -5.307 1.00 32.47 102 LYS A N 1
ATOM 751 C CA . LYS A 1 114 ? -19.826 11.728 -5.809 1.00 34.11 102 LYS A CA 1
ATOM 752 C C . LYS A 1 114 ? -19.658 11.635 -7.330 1.00 34.33 102 LYS A C 1
ATOM 753 O O . LYS A 1 114 ? -19.534 12.651 -8.006 1.00 34.75 102 LYS A O 1
ATOM 759 N N . LYS A 1 115 ? -19.662 10.416 -7.858 1.00 34.42 103 LYS A N 1
ATOM 760 C CA . LYS A 1 115 ? -19.528 10.182 -9.298 1.00 35.37 103 LYS A CA 1
ATOM 761 C C . LYS A 1 115 ? -20.620 10.881 -10.103 1.00 35.57 103 LYS A C 1
ATOM 762 O O . LYS A 1 115 ? -20.359 11.436 -11.173 1.00 35.90 103 LYS A O 1
ATOM 768 N N . TYR A 1 116 ? -21.848 10.840 -9.590 1.00 35.27 104 TYR A N 1
ATOM 769 C CA . TYR A 1 116 ? -22.978 11.457 -10.270 1.00 33.68 104 TYR A CA 1
ATOM 770 C C . TYR A 1 116 ? -23.126 12.949 -10.053 1.00 33.48 104 TYR A C 1
ATOM 771 O O . TYR A 1 116 ? -23.646 13.646 -10.914 1.00 34.28 104 TYR A O 1
ATOM 780 N N . TRP A 1 117 ? -22.687 13.446 -8.905 1.00 34.40 105 TRP A N 1
ATOM 781 C CA . TRP A 1 117 ? -22.791 14.874 -8.641 1.00 34.94 105 TRP A CA 1
ATOM 782 C C . TRP A 1 117 ? -21.857 15.643 -9.571 1.00 35.72 105 TRP A C 1
ATOM 783 O O . TRP A 1 117 ? -22.258 16.627 -10.190 1.00 34.49 105 TRP A O 1
ATOM 794 N N . GLN A 1 118 ? -20.613 15.184 -9.668 1.00 38.64 106 GLN A N 1
ATOM 795 C CA . GLN A 1 118 ? -19.617 15.825 -10.526 1.00 41.49 106 GLN A CA 1
ATOM 796 C C . GLN A 1 118 ? -20.050 15.676 -11.985 1.00 40.84 106 GLN A C 1
ATOM 797 O O . GLN A 1 118 ? -19.823 16.562 -12.818 1.00 41.55 106 GLN A O 1
ATOM 803 N N . LYS A 1 119 ? -20.693 14.548 -12.269 1.00 38.78 107 LYS A N 1
ATOM 804 C CA . LYS A 1 119 ? -21.189 14.220 -13.596 1.00 37.42 107 LYS A CA 1
ATOM 805 C C . LYS A 1 119 ? -22.318 15.170 -14.019 1.00 36.37 107 LYS A C 1
ATOM 806 O O . LYS A 1 119 ? -22.549 15.382 -15.208 1.00 37.29 107 LYS A O 1
ATOM 812 N N . ALA A 1 120 ? -23.018 15.738 -13.040 1.00 35.14 108 ALA A N 1
ATOM 813 C CA . ALA A 1 120 ? -24.120 16.661 -13.306 1.00 32.00 108 ALA A CA 1
ATOM 814 C C . ALA A 1 120 ? -23.667 18.101 -13.101 1.00 30.58 108 ALA A C 1
ATOM 815 O O . ALA A 1 120 ? -24.419 19.043 -13.356 1.00 29.21 108 ALA A O 1
ATOM 817 N N . GLY A 1 121 ? -22.433 18.255 -12.631 1.00 30.11 109 GLY A N 1
ATOM 818 C CA . GLY A 1 121 ? -21.872 19.574 -12.404 1.00 30.96 109 GLY A CA 1
ATOM 819 C C . GLY A 1 121 ? -22.321 20.310 -11.152 1.00 31.43 109 GLY A C 1
ATOM 820 O O . GLY A 1 121 ? -22.248 21.539 -11.098 1.00 32.63 109 GLY A O 1
ATOM 821 N N . VAL A 1 122 ? -22.783 19.579 -10.142 1.00 31.76 110 VAL A N 1
ATOM 822 C CA . VAL A 1 122 ? -23.231 20.210 -8.906 1.00 31.45 110 VAL A CA 1
ATOM 823 C C . VAL A 1 122 ? -22.368 19.782 -7.730 1.00 32.03 110 VAL A C 1
ATOM 824 O O . VAL A 1 122 ? -22.613 20.187 -6.599 1.00 33.25 110 VAL A O 1
ATOM 828 N N . ALA A 1 123 ? -21.356 18.965 -8.005 1.00 33.10 111 ALA A N 1
ATOM 829 C CA . ALA A 1 123 ? -20.456 18.474 -6.964 1.00 34.18 111 ALA A CA 1
ATOM 830 C C . ALA A 1 123 ? -19.765 19.622 -6.247 1.00 34.38 111 ALA A C 1
ATOM 831 O O . ALA A 1 123 ? -19.201 19.447 -5.167 1.00 33.87 111 ALA A O 1
ATOM 833 N N . GLU A 1 124 ? -19.807 20.794 -6.868 1.00 35.29 112 GLU A N 1
ATOM 834 C CA . GLU A 1 124 ? -19.201 21.997 -6.312 1.00 36.24 112 GLU A CA 1
ATOM 835 C C . GLU A 1 124 ? -20.039 22.527 -5.161 1.00 33.73 112 GLU A C 1
ATOM 836 O O . GLU A 1 124 ? -19.523 23.176 -4.248 1.00 31.98 112 GLU A O 1
ATOM 842 N N . LYS A 1 125 ? -21.336 22.238 -5.219 1.00 31.44 113 LYS A N 1
ATOM 843 C CA . LYS A 1 125 ? -22.282 22.701 -4.219 1.00 31.10 113 LYS A CA 1
ATOM 844 C C . LYS A 1 125 ? -22.598 21.681 -3.126 1.00 29.46 113 LYS A C 1
ATOM 845 O O . LYS A 1 125 ? -23.484 21.908 -2.304 1.00 29.75 113 LYS A O 1
ATOM 851 N N . ILE A 1 126 ? -21.873 20.56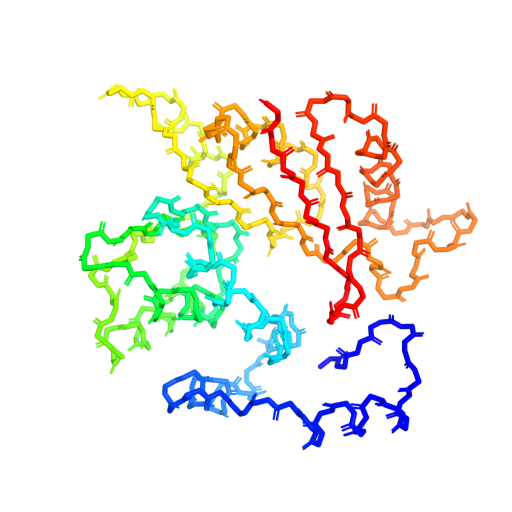7 -3.114 1.00 29.19 114 ILE A N 1
ATOM 852 C CA . ILE A 1 126 ? -22.094 19.515 -2.122 1.00 28.22 114 ILE A CA 1
ATOM 853 C C . ILE A 1 126 ? -20.806 19.119 -1.392 1.00 27.84 114 ILE A C 1
ATOM 854 O O . ILE A 1 126 ? -19.815 18.731 -2.012 1.00 26.48 114 ILE A O 1
ATOM 859 N N . SER A 1 127 ? -20.830 19.226 -0.067 1.00 29.07 115 SER A N 1
ATOM 860 C CA . SER A 1 127 ? -19.673 18.881 0.749 1.00 30.08 115 SER A CA 1
ATOM 861 C C . SER A 1 127 ? -20.003 17.631 1.543 1.00 30.36 115 SER A C 1
ATOM 862 O O . SER A 1 127 ? -20.710 17.696 2.554 1.00 32.77 115 SER A O 1
ATOM 865 N N . LEU A 1 128 ? -19.499 16.493 1.076 1.00 29.32 116 LEU A N 1
ATOM 866 C CA . LEU A 1 128 ? -19.753 15.216 1.732 1.00 30.09 116 LEU A CA 1
ATOM 867 C C . LEU A 1 128 ? -18.939 15.057 3.008 1.00 31.05 116 LEU A C 1
ATOM 868 O O . LEU A 1 128 ? -17.732 15.288 3.020 1.00 32.41 116 LEU A O 1
ATOM 873 N N . ARG A 1 129 ? -19.614 14.670 4.082 1.00 30.24 117 ARG A N 1
ATOM 874 C CA . ARG A 1 129 ? -18.963 14.450 5.357 1.00 31.78 117 ARG A CA 1
ATOM 875 C C . ARG A 1 129 ? -19.150 12.970 5.672 1.00 32.46 117 ARG A C 1
ATOM 876 O O . ARG A 1 129 ? -20.206 12.566 6.158 1.00 33.14 117 ARG A O 1
ATOM 884 N N . LEU A 1 130 ? -18.129 12.166 5.376 1.00 32.67 118 LEU A N 1
ATOM 885 C CA . LEU A 1 130 ? -18.176 10.722 5.614 1.00 32.31 118 LEU A CA 1
ATOM 886 C C . LEU A 1 130 ? -17.933 10.394 7.082 1.00 32.15 118 LEU A C 1
ATOM 887 O O . LEU A 1 130 ? -16.991 10.903 7.686 1.00 33.18 118 LEU A O 1
ATOM 892 N N . GLY A 1 131 ? -18.779 9.531 7.642 1.00 31.84 119 GLY A N 1
ATOM 893 C CA . GLY A 1 131 ? -18.650 9.146 9.037 1.00 31.48 119 GLY A CA 1
ATOM 894 C C . GLY A 1 131 ? -19.973 9.269 9.770 1.00 31.63 119 GLY A C 1
ATOM 895 O O . GLY A 1 131 ? -20.913 9.848 9.230 1.00 31.62 119 GLY A O 1
ATOM 896 N N . PRO A 1 132 ? -20.088 8.736 11.001 1.00 32.18 120 PRO A N 1
ATOM 897 C CA . PRO A 1 132 ? -21.349 8.831 11.749 1.00 31.43 120 PRO A CA 1
ATOM 898 C C . PRO A 1 132 ? -21.903 10.256 11.768 1.00 31.63 120 PRO A C 1
ATOM 899 O O . PRO A 1 132 ? -21.196 11.205 12.109 1.00 32.29 120 PRO A O 1
ATOM 903 N N . ALA A 1 133 ? -23.171 10.389 11.394 1.00 30.00 121 ALA A N 1
ATOM 904 C CA . ALA A 1 133 ? -23.838 11.681 11.339 1.00 29.24 121 ALA A CA 1
ATOM 905 C C . ALA A 1 133 ? -23.738 12.493 12.632 1.00 29.68 121 ALA A C 1
ATOM 906 O O . ALA A 1 133 ? -23.527 13.704 12.589 1.00 29.91 121 ALA A O 1
ATOM 908 N N . LEU A 1 134 ? -23.890 11.840 13.780 1.00 29.03 122 LEU A N 1
ATOM 909 C CA . LEU A 1 134 ? -23.815 12.551 15.059 1.00 28.70 122 LEU A CA 1
ATOM 910 C C . LEU A 1 134 ? -22.467 13.245 15.267 1.00 28.40 122 LEU A C 1
ATOM 911 O O . LEU A 1 134 ? -22.402 14.375 15.759 1.00 28.12 122 LEU A O 1
ATOM 916 N N . ALA A 1 135 ? -21.394 12.559 14.893 1.00 27.71 123 ALA A N 1
ATOM 917 C CA . ALA A 1 135 ? -20.053 13.108 15.026 1.00 27.32 123 ALA A CA 1
ATOM 918 C C . ALA A 1 135 ? -19.932 14.373 14.167 1.00 26.39 123 ALA A C 1
ATOM 919 O O . ALA A 1 135 ? -19.353 15.378 14.590 1.00 24.79 123 ALA A O 1
ATOM 921 N N . THR A 1 136 ? -20.498 14.316 12.963 1.00 25.93 124 THR A N 1
ATOM 922 C CA . THR A 1 136 ? -20.470 15.444 12.030 1.00 25.27 124 THR A CA 1
ATOM 923 C C . THR A 1 136 ? -21.310 16.618 12.523 1.00 25.96 124 THR A C 1
ATOM 924 O O . THR A 1 136 ? -20.919 17.774 12.365 1.00 26.57 124 THR A O 1
ATOM 928 N N . LEU A 1 137 ? -22.468 16.324 13.106 1.00 25.57 125 LEU A N 1
ATOM 929 C CA . LEU A 1 137 ? -23.333 17.379 13.619 1.00 26.82 125 LEU A CA 1
ATOM 930 C C . LEU A 1 137 ? -22.644 18.048 14.801 1.00 26.79 125 LEU A C 1
ATOM 931 O O . LEU A 1 137 ? -22.722 19.258 14.984 1.00 24.99 125 LEU A O 1
ATOM 936 N N . GLU A 1 138 ? -21.957 17.243 15.599 1.00 30.04 126 GLU A N 1
ATOM 937 C CA . GLU A 1 138 ? -21.239 17.762 16.749 1.00 33.48 126 GLU A CA 1
ATOM 938 C C . GLU A 1 138 ? -20.152 18.751 16.297 1.00 33.86 126 GLU A C 1
ATOM 939 O O . GLU A 1 138 ? -19.923 19.765 16.948 1.00 33.98 126 GLU A O 1
ATOM 945 N N . GLN A 1 139 ? -19.493 18.459 15.178 1.00 35.09 127 GLN A N 1
ATOM 946 C CA . GLN A 1 139 ? -18.446 19.337 14.657 1.00 35.64 127 GLN A CA 1
ATOM 947 C C . GLN A 1 139 ? -19.042 20.625 14.096 1.00 34.35 127 GLN A C 1
ATOM 948 O O . GLN A 1 139 ? -18.440 21.691 14.204 1.00 33.03 127 GLN A O 1
ATOM 954 N N . LEU A 1 140 ? -20.224 20.516 13.491 1.00 34.10 128 LEU A N 1
ATOM 955 C CA . LEU A 1 140 ? -20.914 21.667 12.916 1.00 34.27 128 LEU A CA 1
ATOM 956 C C . LEU A 1 140 ? -21.333 22.648 14.005 1.00 35.18 128 LEU A C 1
ATOM 957 O O . LEU A 1 140 ? -21.263 23.868 13.821 1.00 35.44 128 LEU A O 1
ATOM 962 N N . THR A 1 141 ? -21.780 22.108 15.136 1.00 35.03 129 THR A N 1
ATOM 963 C CA . THR A 1 141 ? -22.211 22.928 16.258 1.00 35.67 129 THR A CA 1
ATOM 964 C C . THR A 1 141 ? -20.983 23.495 16.972 1.00 37.90 129 THR A C 1
ATOM 965 O O . THR A 1 141 ? -21.067 24.520 17.648 1.00 38.35 129 THR A O 1
ATOM 969 N N . GLN A 1 142 ? -19.844 22.825 16.815 1.00 39.69 130 GLN A N 1
ATOM 970 C CA . GLN A 1 142 ? -18.591 23.269 17.425 1.00 42.41 130 GLN A CA 1
ATOM 971 C C . GLN A 1 142 ? -17.889 24.293 16.530 1.00 43.00 130 GLN A C 1
ATOM 972 O O . GLN A 1 142 ? -16.781 24.730 16.833 1.00 42.06 130 GLN A O 1
ATOM 978 N N . GLY A 1 143 ? -18.544 24.671 15.436 1.00 43.91 131 GLY A N 1
ATOM 979 C CA . GLY A 1 143 ? -17.959 25.611 14.495 1.00 45.65 131 GLY A CA 1
ATOM 980 C C . GLY A 1 143 ? -18.024 27.085 14.845 1.00 47.03 131 GLY A C 1
ATOM 981 O O . GLY A 1 143 ? -18.948 27.548 15.515 1.00 46.74 131 GLY A O 1
ATOM 982 N N . LYS A 1 144 ? -17.024 27.825 14.374 1.00 48.88 132 LYS A N 1
ATOM 983 C CA . LYS A 1 144 ? -16.937 29.259 14.611 1.00 50.75 132 LYS A CA 1
ATOM 984 C C . LYS A 1 144 ? -16.934 30.015 13.276 1.00 52.36 132 LYS A C 1
ATOM 985 O O . LYS A 1 144 ? -15.966 29.944 12.511 1.00 53.80 132 LYS A O 1
ATOM 987 N N . PRO A 1 145 ? -18.031 30.734 12.971 1.00 52.22 133 PRO A N 1
ATOM 988 C CA . PRO A 1 145 ? -19.233 30.857 13.803 1.00 51.15 133 PRO A CA 1
ATOM 989 C C . PRO A 1 145 ? -20.213 29.705 13.563 1.00 50.78 133 PRO A C 1
ATOM 990 O O . PRO A 1 145 ? -20.075 28.948 12.602 1.00 51.24 133 PRO A O 1
ATOM 994 N N . LEU A 1 146 ? -21.201 29.584 14.442 1.00 50.43 134 LEU A N 1
ATOM 995 C CA . LEU A 1 146 ? -22.212 28.534 14.338 1.00 49.48 134 LEU A CA 1
ATOM 996 C C . LEU A 1 146 ? -22.951 28.589 13.001 1.00 48.00 134 LEU A C 1
ATOM 997 O O . LEU A 1 146 ? -23.589 29.594 12.676 1.00 48.36 134 LEU A O 1
ATOM 1002 N N . PRO A 1 147 ? -22.878 27.505 12.208 1.00 46.30 135 PRO A N 1
ATOM 1003 C CA . PRO A 1 147 ? -23.568 27.490 10.911 1.00 43.75 135 PRO A CA 1
ATOM 1004 C C . PRO A 1 147 ? -25.091 27.441 11.085 1.00 41.69 135 PRO A C 1
ATOM 1005 O O . PRO A 1 147 ? -25.590 26.891 12.066 1.00 41.18 135 PRO A O 1
ATOM 1009 N N . GLU A 1 148 ? -25.822 28.040 10.149 1.00 40.06 136 GLU A N 1
ATOM 1010 C CA . GLU A 1 148 ? -27.285 28.005 10.181 1.00 38.54 136 GLU A CA 1
ATOM 1011 C C . GLU A 1 148 ? -27.838 27.779 8.778 1.00 34.97 136 GLU A C 1
ATOM 1012 O O . GLU A 1 148 ? -27.728 28.626 7.889 1.00 35.10 136 GLU A O 1
ATOM 1018 N N . PHE A 1 149 ? -28.426 26.604 8.599 1.00 30.67 137 PHE A N 1
ATOM 1019 C CA . PHE A 1 149 ? -28.975 26.190 7.323 1.00 27.41 137 PHE A CA 1
ATOM 1020 C C . PHE A 1 149 ? -30.375 26.732 7.096 1.00 25.32 137 PHE A C 1
ATOM 1021 O O . PHE A 1 149 ? -31.073 27.095 8.035 1.00 23.00 137 PHE A O 1
ATOM 1029 N N . ASP A 1 150 ? -30.762 26.805 5.830 1.00 23.91 138 ASP A N 1
ATOM 1030 C CA . ASP A 1 150 ? -32.080 27.288 5.461 1.00 23.73 138 ASP A CA 1
ATOM 1031 C C . ASP A 1 150 ? -33.016 26.089 5.467 1.00 23.67 138 ASP A C 1
ATOM 1032 O O . ASP A 1 150 ? -34.198 26.209 5.791 1.00 24.20 138 ASP A O 1
ATOM 1037 N N . LEU A 1 151 ? -32.466 24.929 5.115 1.00 23.18 139 LEU A N 1
ATOM 1038 C CA . LEU A 1 151 ? -33.236 23.695 5.065 1.00 20.95 139 LEU A CA 1
ATOM 1039 C C . LEU A 1 151 ? -32.400 22.482 5.476 1.00 19.80 139 LEU A C 1
ATOM 1040 O O . LEU A 1 151 ? -31.220 22.384 5.151 1.00 18.85 139 LEU A O 1
ATOM 1045 N N . ILE A 1 152 ? -33.027 21.567 6.206 1.00 19.24 140 ILE A N 1
ATOM 1046 C CA . ILE A 1 152 ? -32.367 20.350 6.667 1.00 19.96 140 ILE A CA 1
ATOM 1047 C C . ILE A 1 152 ? -33.210 19.125 6.306 1.00 18.87 140 ILE A C 1
ATOM 1048 O O . ILE A 1 152 ? -34.396 19.070 6.629 1.00 19.94 140 ILE A O 1
ATOM 1053 N N . PHE A 1 153 ? -32.598 18.157 5.633 1.00 18.32 141 PHE A N 1
ATOM 1054 C CA . PHE A 1 153 ? -33.293 16.934 5.245 1.00 19.49 141 PHE A CA 1
ATOM 1055 C C . PHE A 1 153 ? -32.796 15.720 6.035 1.00 21.12 141 PHE A C 1
ATOM 1056 O O . PHE A 1 153 ? -31.684 15.221 5.807 1.00 22.33 141 PHE A O 1
ATOM 1064 N N . ILE A 1 154 ? -33.632 15.250 6.962 1.00 20.52 142 ILE A N 1
ATOM 1065 C CA . ILE A 1 154 ? -33.307 14.092 7.790 1.00 19.60 142 ILE A CA 1
ATOM 1066 C C . ILE A 1 154 ? -33.876 12.829 7.135 1.00 19.66 142 ILE A C 1
ATOM 1067 O O . ILE A 1 154 ? -35.091 12.689 6.956 1.00 19.83 142 ILE A O 1
ATOM 1072 N N . ASP A 1 155 ? -32.983 11.916 6.768 1.00 18.79 143 ASP A N 1
ATOM 1073 C CA . ASP A 1 155 ? -33.397 10.699 6.091 1.00 19.31 143 ASP A CA 1
ATOM 1074 C C . ASP A 1 155 ? -32.376 9.560 6.251 1.00 19.98 143 ASP A C 1
ATOM 1075 O O . ASP A 1 155 ? -31.961 8.932 5.274 1.00 19.79 143 ASP A O 1
ATOM 1080 N N . ALA A 1 156 ? -31.987 9.296 7.495 1.00 20.30 144 ALA A N 1
ATOM 1081 C CA . ALA A 1 156 ? -31.023 8.245 7.799 1.00 20.60 144 ALA A CA 1
ATOM 1082 C C . ALA A 1 156 ? -31.629 7.220 8.757 1.00 21.69 144 ALA A C 1
ATOM 1083 O O . ALA A 1 156 ? -32.831 6.945 8.707 1.00 19.88 144 ALA A O 1
ATOM 1085 N N . ASP A 1 157 ? -30.787 6.668 9.634 1.00 22.93 145 ASP A N 1
ATOM 1086 C CA . ASP A 1 157 ? -31.213 5.669 10.611 1.00 21.87 145 ASP A CA 1
ATOM 1087 C C . ASP A 1 157 ? -32.291 6.243 11.524 1.00 20.67 145 ASP A C 1
ATOM 1088 O O . ASP A 1 157 ? -32.070 7.218 12.234 1.00 19.12 145 ASP A O 1
ATOM 1093 N N . LYS A 1 158 ? -33.466 5.623 11.485 1.00 21.41 146 LYS A N 1
ATOM 1094 C CA . LYS A 1 158 ? -34.618 6.083 12.253 1.00 20.77 146 LYS A CA 1
ATOM 1095 C C . LYS A 1 158 ? -34.418 6.149 13.761 1.00 22.14 146 LYS A C 1
ATOM 1096 O O . LYS A 1 158 ? -35.022 6.981 14.439 1.00 22.30 146 LYS A O 1
ATOM 1102 N N . ARG A 1 159 ? -33.571 5.274 14.288 1.00 25.18 147 ARG A N 1
ATOM 1103 C CA . ARG A 1 159 ? -33.312 5.235 15.723 1.00 26.41 147 ARG A CA 1
ATOM 1104 C C . ARG A 1 159 ? -32.826 6.588 16.247 1.00 25.82 147 ARG A C 1
ATOM 1105 O O . ARG A 1 159 ? -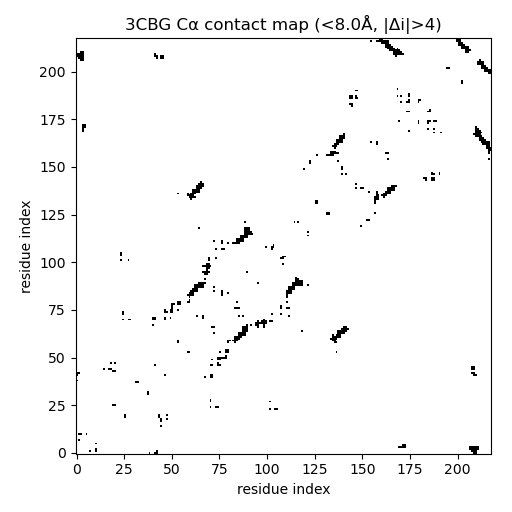33.177 6.994 17.355 1.00 26.03 147 ARG A O 1
ATOM 1113 N N . ASN A 1 160 ? -32.046 7.297 15.435 1.00 24.88 148 ASN A N 1
ATOM 1114 C CA . ASN A 1 160 ? -31.496 8.592 15.828 1.00 24.38 148 ASN A CA 1
ATOM 1115 C C . ASN A 1 160 ? -32.267 9.829 15.371 1.00 23.18 148 ASN A C 1
ATOM 1116 O O . ASN A 1 160 ? -31.774 10.948 15.510 1.00 22.35 148 ASN A O 1
ATOM 1121 N N . TYR A 1 161 ? -33.465 9.642 14.826 1.00 23.66 149 TYR A N 1
ATOM 1122 C CA . TYR A 1 161 ? -34.273 10.783 14.380 1.00 23.12 149 TYR A CA 1
ATOM 1123 C C . TYR A 1 161 ? -34.449 11.841 15.476 1.00 23.69 149 TYR A C 1
ATOM 1124 O O . TYR A 1 161 ? -34.279 13.033 15.228 1.00 22.23 149 TYR A O 1
ATOM 1133 N N . PRO A 1 162 ? -34.800 11.419 16.706 1.00 25.68 150 PRO A N 1
ATOM 1134 C CA . PRO A 1 162 ? -34.971 12.408 17.771 1.00 25.35 150 PRO A CA 1
ATOM 1135 C C . PRO A 1 162 ? -33.729 13.285 17.944 1.00 25.62 150 PRO A C 1
ATOM 1136 O O . PRO A 1 162 ? -33.845 14.490 18.184 1.00 26.12 150 PRO A O 1
ATOM 1140 N N . ARG A 1 163 ? -32.549 12.678 17.817 1.00 25.15 151 ARG A N 1
ATOM 1141 C CA . ARG A 1 163 ? -31.296 13.409 17.979 1.00 26.23 151 ARG A CA 1
ATOM 1142 C C . ARG A 1 163 ? -31.052 14.345 16.804 1.00 24.88 151 ARG A C 1
ATOM 1143 O O . ARG A 1 163 ? -30.767 15.531 16.991 1.00 23.69 151 ARG A O 1
ATOM 1151 N N . TYR A 1 164 ? -31.180 13.816 15.593 1.00 24.16 152 TYR A N 1
ATOM 1152 C CA . TYR A 1 164 ? -30.971 14.616 14.393 1.00 24.09 152 TYR A CA 1
ATOM 1153 C C . TYR A 1 164 ? -31.905 15.826 14.332 1.00 23.57 152 TYR A C 1
ATOM 1154 O O . TYR A 1 164 ? -31.502 16.908 13.889 1.00 23.58 152 TYR A O 1
ATOM 1163 N N . TYR A 1 165 ? -33.146 15.642 14.777 1.00 22.20 153 TYR A N 1
ATOM 1164 C CA . TYR A 1 165 ? -34.127 16.721 14.780 1.00 22.65 153 TYR A CA 1
ATOM 1165 C C . TYR A 1 165 ? -33.730 17.808 15.763 1.00 23.74 153 TYR A C 1
ATOM 1166 O O . TYR A 1 165 ? -33.681 18.982 15.413 1.00 25.44 153 TYR A O 1
ATOM 1175 N N . GLU A 1 166 ? -33.455 17.403 16.999 1.00 24.04 154 GLU A N 1
ATOM 1176 C CA . GLU A 1 166 ? -33.077 18.327 18.065 1.00 25.57 154 GLU A CA 1
ATOM 1177 C C . GLU A 1 166 ? -31.798 19.115 17.755 1.00 26.83 154 GLU A C 1
ATOM 1178 O O . GLU A 1 166 ? -31.782 20.349 17.842 1.00 26.32 154 GLU A O 1
ATOM 1184 N N . ILE A 1 167 ? -30.728 18.400 17.411 1.00 25.77 155 ILE A N 1
ATOM 1185 C CA . ILE A 1 167 ? -29.454 19.030 17.089 1.00 25.04 155 ILE A CA 1
ATOM 1186 C C . ILE A 1 167 ? -29.589 19.903 15.850 1.00 24.31 155 ILE A C 1
ATOM 1187 O O . ILE A 1 167 ? -29.075 21.014 15.807 1.00 23.21 155 ILE A O 1
ATOM 1192 N N . GLY A 1 168 ? -30.290 19.396 14.843 1.00 25.94 156 GLY A N 1
ATOM 1193 C CA . GLY A 1 168 ? -30.467 20.153 13.616 1.00 27.12 156 GLY A CA 1
ATOM 1194 C C . GLY A 1 168 ? -31.342 21.380 13.783 1.00 28.46 156 GLY A C 1
ATOM 1195 O O . GLY A 1 168 ? -31.167 22.377 13.084 1.00 28.40 156 GLY A O 1
ATOM 1196 N N . LEU A 1 169 ? -32.288 21.309 14.715 1.00 30.46 157 LEU A N 1
ATOM 1197 C CA . LEU A 1 169 ? -33.196 22.419 14.966 1.00 31.09 157 LEU A CA 1
ATOM 1198 C C . LEU A 1 169 ? -32.435 23.649 15.450 1.00 31.80 157 LEU A C 1
ATOM 1199 O O . LEU A 1 169 ? -32.807 24.774 15.117 1.00 33.90 157 LEU A O 1
ATOM 1204 N N . ASN A 1 170 ? -31.374 23.457 16.230 1.00 31.97 158 ASN A N 1
ATOM 1205 C CA . ASN A 1 170 ? -30.618 24.618 16.689 1.00 33.87 158 ASN A CA 1
ATOM 1206 C C . ASN A 1 170 ? -29.601 25.093 15.641 1.00 33.74 158 ASN A C 1
ATOM 1207 O O . ASN A 1 170 ? -29.054 26.197 15.750 1.00 34.91 158 ASN A O 1
ATOM 1212 N N . LEU A 1 171 ? -29.365 24.265 14.621 1.00 32.32 159 LEU A N 1
ATOM 1213 C CA . LEU A 1 171 ? -28.459 24.615 13.525 1.00 29.46 159 LEU A CA 1
ATOM 1214 C C . LEU A 1 171 ? -29.284 25.158 12.342 1.00 29.58 159 LEU A C 1
ATOM 1215 O O . LEU A 1 171 ? -28.746 25.413 11.259 1.00 27.41 159 LEU A O 1
ATOM 1220 N N . LEU A 1 172 ? -30.591 25.324 12.565 1.00 28.68 160 LEU A N 1
ATOM 1221 C CA . LEU A 1 172 ? -31.514 25.827 11.545 1.00 27.66 160 LEU A CA 1
ATOM 1222 C C . LEU A 1 172 ? -31.900 27.269 11.861 1.00 28.03 160 LEU A C 1
ATOM 1223 O O . LEU A 1 172 ? -32.174 27.608 13.015 1.00 29.20 160 LEU A O 1
ATOM 1228 N N . ARG A 1 173 ? -31.918 28.118 10.838 1.00 26.98 161 ARG A N 1
ATOM 1229 C CA . ARG A 1 173 ? -32.279 29.518 11.027 1.00 26.17 161 ARG A CA 1
ATOM 1230 C C . ARG A 1 173 ? -33.760 29.587 11.351 1.00 27.11 161 ARG A C 1
ATOM 1231 O O . ARG A 1 173 ? -34.492 28.633 11.104 1.00 27.94 161 ARG A O 1
ATOM 1239 N N . ARG A 1 174 ? -34.199 30.700 11.927 1.00 27.90 162 ARG A N 1
ATOM 1240 C CA . ARG A 1 174 ? -35.613 30.870 12.210 1.00 27.54 162 ARG A CA 1
ATOM 1241 C C . ARG A 1 174 ? -36.223 31.140 10.847 1.00 26.82 162 ARG A C 1
ATOM 1242 O O . ARG A 1 174 ? -35.746 31.998 10.097 1.00 25.66 162 ARG A O 1
ATOM 1250 N N . GLY A 1 175 ? -37.263 30.384 10.521 1.00 25.80 163 GLY A N 1
ATOM 1251 C CA . GLY A 1 175 ? -37.907 30.530 9.235 1.00 24.52 163 GLY A CA 1
ATOM 1252 C C . GLY A 1 175 ? -37.434 29.397 8.352 1.00 23.51 163 GLY A C 1
ATOM 1253 O O . GLY A 1 175 ? -38.019 29.134 7.305 1.00 24.47 163 GLY A O 1
ATOM 1254 N N . GLY A 1 176 ? -36.366 28.727 8.785 1.00 23.52 164 GLY A N 1
ATOM 1255 C CA . GLY A 1 176 ? -35.817 27.610 8.032 1.00 20.81 164 GLY A CA 1
ATOM 1256 C C . GLY A 1 176 ? -36.803 26.455 7.995 1.00 22.52 164 GLY A C 1
ATOM 1257 O O . GLY A 1 176 ? -37.790 26.450 8.739 1.00 21.77 164 GLY A O 1
ATOM 1258 N N . LEU A 1 177 ? -36.549 25.469 7.137 1.00 21.25 165 LEU A N 1
ATOM 1259 C CA . LEU A 1 177 ? -37.455 24.332 7.028 1.00 20.38 165 LEU A CA 1
ATOM 1260 C C . LEU A 1 177 ? -36.796 22.983 7.275 1.00 20.08 165 LEU A C 1
ATOM 1261 O O . LEU A 1 177 ? -35.809 22.627 6.637 1.00 18.98 165 LEU A O 1
ATOM 1266 N N . MET A 1 178 ? -37.358 22.241 8.220 1.00 21.67 166 MET A N 1
ATOM 1267 C CA . MET A 1 178 ? -36.882 20.899 8.529 1.00 21.80 166 MET A CA 1
ATOM 1268 C C . MET A 1 178 ? -37.778 19.953 7.714 1.00 19.52 166 MET A C 1
ATOM 1269 O O . MET A 1 178 ? -38.991 20.152 7.648 1.00 17.81 166 MET A O 1
ATOM 1274 N N . VAL A 1 179 ? -37.173 18.959 7.074 1.00 17.80 167 VAL A N 1
ATOM 1275 C CA . VAL A 1 179 ? -37.909 17.976 6.281 1.00 18.99 167 VAL A CA 1
ATOM 1276 C C . VAL A 1 179 ? -37.482 16.582 6.744 1.00 19.41 167 VAL A C 1
ATOM 1277 O O . VAL A 1 179 ? -36.300 16.223 6.680 1.00 18.26 167 VAL A O 1
ATOM 1281 N N . ILE A 1 180 ? -38.447 15.806 7.230 1.00 18.83 168 ILE A N 1
ATOM 1282 C CA . ILE A 1 180 ? -38.164 14.468 7.734 1.00 19.24 168 ILE A CA 1
ATOM 1283 C C . ILE A 1 180 ? -38.895 13.404 6.916 1.00 20.39 168 ILE A C 1
ATOM 1284 O O . ILE A 1 180 ? -40.107 13.497 6.715 1.00 20.43 168 ILE A O 1
ATOM 1289 N N . ASP A 1 181 ? -38.163 12.393 6.450 1.00 20.86 169 ASP A N 1
ATOM 1290 C CA . ASP A 1 181 ? -38.782 11.333 5.666 1.00 22.19 169 ASP A CA 1
ATOM 1291 C C . ASP A 1 181 ? -39.063 10.070 6.481 1.00 21.98 169 ASP A C 1
ATOM 1292 O O . ASP A 1 181 ? -38.456 9.850 7.523 1.00 23.38 169 ASP A O 1
ATOM 1297 N N . ASN A 1 182 ? -40.000 9.260 5.988 1.0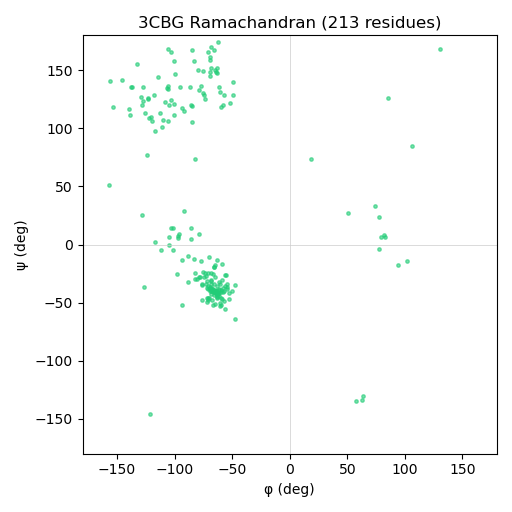0 21.43 170 ASN A N 1
ATOM 1298 C CA . ASN A 1 182 ? -40.414 7.999 6.611 1.00 20.51 170 ASN A CA 1
ATOM 1299 C C . ASN A 1 182 ? -41.269 8.141 7.863 1.00 20.35 170 ASN A C 1
ATOM 1300 O O . ASN A 1 182 ? -41.197 7.301 8.758 1.00 19.64 170 ASN A O 1
ATOM 1305 N N . VAL A 1 183 ? -42.100 9.183 7.919 1.00 20.93 171 VAL A N 1
ATOM 1306 C CA . VAL A 1 183 ? -42.956 9.407 9.085 1.00 21.24 171 VAL A CA 1
ATOM 1307 C C . VAL A 1 183 ? -44.186 8.484 9.118 1.00 21.65 171 VAL A C 1
ATOM 1308 O O . VAL A 1 183 ? -44.846 8.364 10.153 1.00 20.33 171 VAL A O 1
ATOM 1312 N N . LEU A 1 184 ? -44.487 7.834 7.993 1.00 21.34 172 LEU A N 1
ATOM 1313 C CA . LEU A 1 184 ? -45.617 6.908 7.946 1.00 23.51 172 LEU A CA 1
ATOM 1314 C C . LEU A 1 184 ? -45.115 5.465 7.953 1.00 24.16 172 LEU A C 1
ATOM 1315 O O . LEU A 1 184 ? -45.908 4.521 7.928 1.00 26.98 172 LEU A O 1
ATOM 1320 N N . TRP A 1 185 ? -43.787 5.328 7.990 1.00 24.12 173 TRP A N 1
ATOM 1321 C CA . TRP A 1 185 ? -43.052 4.056 8.049 1.00 22.98 173 TRP A CA 1
ATOM 1322 C C . TRP A 1 185 ? -43.807 2.788 7.636 1.00 24.21 173 TRP A C 1
ATOM 1323 O O . TRP A 1 185 ? -44.174 1.962 8.475 1.00 22.90 173 TRP A O 1
ATOM 1334 N N . HIS A 1 186 ? -44.030 2.646 6.336 1.00 25.79 174 HIS A N 1
ATOM 1335 C CA . HIS A 1 186 ? -44.714 1.489 5.768 1.00 28.23 174 HIS A CA 1
ATOM 1336 C C . HIS A 1 186 ? -46.044 1.133 6.431 1.00 28.34 174 HIS A C 1
ATOM 1337 O O . HIS A 1 186 ? -46.470 -0.021 6.404 1.00 29.67 174 HIS A O 1
ATOM 1344 N N . GLY A 1 187 ? -46.698 2.134 7.010 1.00 27.31 175 GLY A N 1
ATOM 1345 C CA . GLY A 1 187 ? -47.971 1.909 7.660 1.00 25.85 175 GLY A CA 1
ATOM 1346 C C . GLY A 1 187 ? -47.847 1.269 9.026 1.00 25.40 175 GLY A C 1
ATOM 1347 O O . GLY A 1 187 ? -48.849 1.097 9.718 1.00 25.12 175 GLY A O 1
ATOM 1348 N N . LYS A 1 188 ? -46.626 0.917 9.420 1.00 25.55 176 LYS A N 1
ATOM 1349 C CA . LYS A 1 188 ? -46.395 0.289 10.720 1.00 26.29 176 LYS A CA 1
ATOM 1350 C C . LYS A 1 188 ? -46.726 1.224 11.884 1.00 27.14 176 LYS A C 1
ATOM 1351 O O . LYS A 1 188 ? -46.904 0.772 13.015 1.00 26.97 176 LYS A O 1
ATOM 1357 N N . VAL A 1 189 ? -46.807 2.524 11.605 1.00 27.77 177 VAL A N 1
ATOM 1358 C CA . VAL A 1 189 ? -47.099 3.523 12.630 1.00 26.86 177 VAL A CA 1
ATOM 1359 C C . VAL A 1 189 ? -48.481 3.342 13.249 1.00 28.95 177 VAL A C 1
ATOM 1360 O O . VAL A 1 189 ? -48.779 3.928 14.293 1.00 29.42 177 VAL A O 1
ATOM 1364 N N . THR A 1 190 ? -49.315 2.523 12.610 1.00 30.42 178 THR A N 1
ATOM 1365 C CA . THR A 1 190 ? -50.671 2.260 13.092 1.00 31.74 178 THR A CA 1
ATOM 1366 C C . THR A 1 190 ? -50.729 1.086 14.074 1.00 31.64 178 THR A C 1
ATOM 1367 O O . THR A 1 190 ? -51.750 0.864 14.728 1.00 31.01 178 THR A O 1
ATOM 1371 N N . GLU A 1 191 ? -49.624 0.354 14.193 1.00 31.94 179 GLU A N 1
ATOM 1372 C CA . GLU A 1 191 ? -49.559 -0.790 15.099 1.00 31.92 179 GLU A CA 1
ATOM 1373 C C . GLU A 1 191 ? -49.778 -0.389 16.547 1.00 33.01 179 GLU A C 1
ATOM 1374 O O . GLU A 1 191 ? -49.219 0.598 17.029 1.00 32.39 179 GLU A O 1
ATOM 1380 N N . VAL A 1 192 ? -50.601 -1.168 17.238 1.00 34.25 180 VAL A N 1
ATOM 1381 C CA . VAL A 1 192 ? -50.922 -0.892 18.628 1.00 36.86 180 VAL A CA 1
ATOM 1382 C C . VAL A 1 192 ? -49.729 -1.156 19.549 1.00 37.68 180 VAL A C 1
ATOM 1383 O O . VAL A 1 192 ? -49.394 -0.321 20.394 1.00 38.17 180 VAL A O 1
ATOM 1387 N N . ASP A 1 193 ? -49.082 -2.305 19.395 1.00 37.81 181 ASP A N 1
ATOM 1388 C CA . ASP A 1 193 ? -47.906 -2.593 20.211 1.00 39.98 181 ASP A CA 1
ATOM 1389 C C . ASP A 1 193 ? -46.753 -2.902 19.263 1.00 40.11 181 ASP A C 1
ATOM 1390 O O . ASP A 1 193 ? -46.398 -4.063 19.063 1.00 41.09 181 ASP A O 1
ATOM 1395 N N . PRO A 1 194 ? -46.154 -1.859 18.658 1.00 39.75 182 PRO A N 1
ATOM 1396 C CA . PRO A 1 194 ? -45.042 -2.072 17.730 1.00 39.05 182 PRO A CA 1
ATOM 1397 C C . PRO A 1 194 ? -43.863 -2.760 18.406 1.00 38.17 182 PRO A C 1
ATOM 1398 O O . PRO A 1 194 ? -43.434 -2.366 19.496 1.00 37.20 182 PRO A O 1
ATOM 1402 N N . GLN A 1 195 ? -43.356 -3.800 17.752 1.00 37.81 183 GLN A N 1
ATOM 1403 C CA . GLN A 1 195 ? -42.230 -4.549 18.280 1.00 37.55 183 GLN A CA 1
ATOM 1404 C C . GLN A 1 195 ? -40.915 -4.105 17.649 1.00 36.08 183 GLN A C 1
ATOM 1405 O O . GLN A 1 195 ? -39.856 -4.251 18.255 1.00 35.54 183 GLN A O 1
ATOM 1411 N N . GLU A 1 196 ? -40.985 -3.556 16.438 1.00 34.48 184 GLU A N 1
ATOM 1412 C CA . GLU A 1 196 ? -39.786 -3.079 15.753 1.00 32.16 184 GLU A CA 1
ATOM 1413 C C . GLU A 1 196 ? -39.335 -1.735 16.331 1.00 30.33 184 GLU A C 1
ATOM 1414 O O . GLU A 1 196 ? -40.155 -0.842 16.557 1.00 29.23 184 GLU A O 1
ATOM 1420 N N . ALA A 1 197 ? -38.028 -1.597 16.551 1.00 27.88 185 ALA A N 1
ATOM 1421 C CA . ALA A 1 197 ? -37.451 -0.381 17.119 1.00 28.19 185 ALA A CA 1
ATOM 1422 C C . ALA A 1 197 ? -37.746 0.908 16.339 1.00 27.80 185 ALA A C 1
ATOM 1423 O O . ALA A 1 197 ? -38.148 1.910 16.929 1.00 28.76 185 ALA A O 1
ATOM 1425 N N . GLN A 1 198 ? -37.540 0.887 15.022 1.00 28.44 186 GLN A N 1
ATOM 1426 C CA . GLN A 1 198 ? -37.785 2.061 14.184 1.00 27.44 186 GLN A CA 1
ATOM 1427 C C . GLN A 1 198 ? -39.239 2.520 14.245 1.00 26.57 186 GLN A C 1
ATOM 1428 O O . GLN A 1 198 ? -39.514 3.715 14.162 1.00 26.65 186 GLN A O 1
ATOM 1434 N N . THR A 1 199 ? -40.169 1.576 14.375 1.00 26.26 187 THR A N 1
ATOM 1435 C CA . THR A 1 199 ? -41.589 1.922 14.458 1.00 25.90 187 THR A CA 1
ATOM 1436 C C . THR A 1 199 ? -41.876 2.637 15.773 1.00 26.18 187 THR A C 1
ATOM 1437 O O . THR A 1 199 ? -42.619 3.615 15.806 1.00 27.15 187 THR A O 1
ATOM 1441 N N . GLN A 1 200 ? -41.285 2.134 16.854 1.00 27.19 188 GLN A N 1
ATOM 1442 C CA . GLN A 1 200 ? -41.469 2.711 18.180 1.00 27.03 188 GLN A CA 1
ATOM 1443 C C . GLN A 1 200 ? -40.867 4.108 18.244 1.00 26.50 188 GLN A C 1
ATOM 1444 O O . GLN A 1 200 ? -41.468 5.034 18.796 1.00 25.51 188 GLN A O 1
ATOM 1450 N N . VAL A 1 201 ? -39.675 4.253 17.677 1.00 25.79 189 VAL A N 1
ATOM 1451 C CA . VAL A 1 201 ? -38.996 5.540 17.672 1.00 24.96 189 VAL A CA 1
ATOM 1452 C C . VAL A 1 201 ? -39.739 6.553 16.805 1.00 25.04 189 VAL A C 1
ATOM 1453 O O . VAL A 1 201 ? -39.822 7.731 17.150 1.00 24.91 189 VAL A O 1
ATOM 1457 N N . LEU A 1 202 ? -40.285 6.097 15.683 1.00 23.31 190 LEU A N 1
ATOM 1458 C CA . LEU A 1 202 ? -41.005 6.996 14.798 1.00 24.63 190 LEU A CA 1
ATOM 1459 C C . LEU A 1 202 ? -42.358 7.401 15.385 1.00 25.01 190 LEU A C 1
ATOM 1460 O O . LEU A 1 202 ? -42.810 8.535 15.200 1.00 22.82 190 LEU A O 1
ATOM 1465 N N . GLN A 1 203 ? -42.992 6.484 16.111 1.00 25.62 191 GLN A N 1
ATOM 1466 C CA . GLN A 1 203 ? -44.276 6.778 16.731 1.00 26.38 191 GLN A CA 1
ATOM 1467 C C . GLN A 1 203 ? -44.124 7.889 17.760 1.00 26.09 191 GLN A C 1
ATOM 1468 O O . GLN A 1 203 ? -44.927 8.829 17.808 1.00 25.75 191 GLN A O 1
ATOM 1474 N N . GLN A 1 204 ? -43.088 7.781 18.584 1.00 25.16 192 GLN A N 1
ATOM 1475 C CA . GLN A 1 204 ? -42.850 8.783 19.609 1.00 24.23 192 GLN A CA 1
ATOM 1476 C C . GLN A 1 204 ? -42.416 10.091 18.962 1.00 21.88 192 GLN A C 1
ATOM 1477 O O . GLN A 1 204 ? -42.812 11.165 19.399 1.00 20.05 192 GLN A O 1
ATOM 1483 N N . PHE A 1 205 ? -41.605 9.991 17.915 1.00 21.23 193 PHE A N 1
ATOM 1484 C CA . PHE A 1 205 ? -41.117 11.168 17.197 1.00 22.55 193 PHE A CA 1
ATOM 1485 C C . PHE A 1 205 ? -42.266 11.997 16.627 1.00 21.51 193 PHE A C 1
ATOM 1486 O O . PHE A 1 205 ? -42.276 13.222 16.753 1.00 19.57 193 PHE A O 1
ATOM 1494 N N . ASN A 1 206 ? -43.223 11.327 15.986 1.00 21.44 194 ASN A N 1
ATOM 1495 C CA . ASN A 1 206 ? -44.371 12.019 15.403 1.00 22.99 194 ASN A CA 1
ATOM 1496 C C . ASN A 1 206 ? -45.274 12.641 16.467 1.00 23.27 194 ASN A C 1
ATOM 1497 O O . ASN A 1 206 ? -45.798 13.736 16.283 1.00 22.76 194 ASN A O 1
ATOM 1502 N N . ARG A 1 207 ? -45.458 11.935 17.577 1.00 25.20 195 ARG A N 1
ATOM 1503 C CA . ARG A 1 207 ? -46.298 12.429 18.662 1.00 26.42 195 ARG A CA 1
ATOM 1504 C C . ARG A 1 207 ? -45.666 13.666 19.301 1.00 25.02 195 ARG A C 1
ATOM 1505 O O . ARG A 1 207 ? -46.356 14.621 19.658 1.00 24.48 195 ARG A O 1
ATOM 1513 N N . ASP A 1 208 ? -44.346 13.631 19.450 1.00 24.59 196 ASP A N 1
ATOM 1514 C CA . ASP A 1 208 ? -43.603 14.734 20.042 1.00 24.15 196 ASP A CA 1
ATOM 1515 C C . ASP A 1 208 ? -43.598 15.957 19.144 1.00 23.83 196 ASP A C 1
ATOM 1516 O O . ASP A 1 208 ? -43.706 17.087 19.618 1.00 23.32 196 ASP A O 1
ATOM 1521 N N . LEU A 1 209 ? -43.462 15.724 17.844 1.00 24.72 197 LEU A N 1
ATOM 1522 C CA . LEU A 1 209 ? -43.419 16.812 16.878 1.00 25.18 197 LEU A CA 1
ATOM 1523 C C . LEU A 1 209 ? -44.783 17.468 16.668 1.00 26.59 197 LEU A C 1
ATOM 1524 O O . LEU A 1 209 ? -44.855 18.646 16.316 1.00 26.01 197 LEU A O 1
ATOM 1529 N N . ALA A 1 210 ? -45.856 16.705 16.888 1.00 28.32 198 ALA A N 1
ATOM 1530 C CA . ALA A 1 210 ? -47.223 17.211 16.725 1.00 30.54 198 ALA A CA 1
ATOM 1531 C C . ALA A 1 210 ? -47.566 18.301 17.741 1.00 31.68 198 ALA A C 1
ATOM 1532 O O . ALA A 1 210 ? -48.508 19.066 17.547 1.00 32.39 198 ALA A O 1
ATOM 1534 N N . GLN A 1 211 ? -46.811 18.362 18.831 1.00 33.96 199 GLN A N 1
ATOM 1535 C CA . GLN A 1 211 ? -47.036 19.388 19.839 1.00 37.18 199 GLN A CA 1
ATOM 1536 C C . GLN A 1 211 ? -45.757 20.155 20.183 1.00 36.56 199 GLN A C 1
ATOM 1537 O O . GLN A 1 211 ? -45.617 20.700 21.285 1.00 35.25 199 GLN A O 1
ATOM 1543 N N . ASP A 1 212 ? -44.831 20.186 19.224 1.00 35.32 200 ASP A N 1
ATOM 1544 C CA . ASP A 1 212 ? -43.567 20.907 19.362 1.00 34.07 200 ASP A CA 1
ATOM 1545 C C . ASP A 1 212 ? -43.918 22.332 18.958 1.00 33.73 200 ASP A C 1
ATOM 1546 O O . ASP A 1 212 ? -44.104 22.613 17.774 1.00 33.34 200 ASP A O 1
ATOM 1551 N N . GLU A 1 213 ? -44.009 23.228 19.936 1.00 33.46 201 GLU A N 1
ATOM 1552 C CA . GLU A 1 213 ? -44.394 24.604 19.658 1.00 32.99 201 GLU A CA 1
ATOM 1553 C C . GLU A 1 213 ? -43.300 25.496 19.091 1.00 30.63 201 GLU A C 1
ATOM 1554 O O . GLU A 1 213 ? -43.479 26.705 18.971 1.00 30.06 201 GLU A O 1
ATOM 1560 N N . ARG A 1 214 ? -42.172 24.900 18.726 1.00 29.45 202 ARG A N 1
ATOM 1561 C CA . ARG A 1 214 ? -41.073 25.657 18.137 1.00 29.02 202 ARG A CA 1
ATOM 1562 C C . ARG A 1 214 ? -41.205 25.608 16.614 1.00 27.84 202 ARG A C 1
ATOM 1563 O O . ARG A 1 214 ? -40.550 26.365 15.900 1.00 27.60 202 ARG A O 1
ATOM 1571 N N . VAL A 1 215 ? -42.056 24.707 16.131 1.00 27.34 203 VAL A N 1
ATOM 1572 C CA . VAL A 1 215 ? -42.273 24.520 14.696 1.00 24.62 203 VAL A CA 1
ATOM 1573 C C . VAL A 1 215 ? -43.750 24.444 14.284 1.00 22.76 203 VAL A C 1
ATOM 1574 O O . VAL A 1 215 ? -44.624 24.098 15.083 1.00 20.69 203 VAL A O 1
ATOM 1578 N N . ARG A 1 216 ? -44.010 24.783 13.026 1.00 21.76 204 ARG A N 1
ATOM 1579 C CA . ARG A 1 216 ? -45.349 24.707 12.445 1.00 21.43 204 ARG A CA 1
ATOM 1580 C C . ARG A 1 216 ? -45.208 23.582 11.413 1.00 20.71 204 ARG A C 1
ATOM 1581 O O . ARG A 1 216 ? -44.476 23.723 10.427 1.00 17.51 204 ARG A O 1
ATOM 1589 N N . ILE A 1 217 ? -45.891 22.462 11.644 1.00 20.89 205 ILE A N 1
ATOM 1590 C CA . ILE A 1 217 ? -45.744 21.316 10.749 1.00 21.43 205 ILE A CA 1
ATOM 1591 C C . ILE A 1 217 ? -46.866 20.974 9.769 1.00 22.08 205 ILE A C 1
ATOM 1592 O O . ILE A 1 217 ? -47.984 21.491 9.843 1.00 23.27 205 ILE A O 1
ATOM 1597 N N . SER A 1 218 ? -46.526 20.079 8.847 1.00 21.45 206 SER A N 1
ATOM 1598 C CA . SER A 1 218 ? -47.431 19.596 7.818 1.00 22.14 206 SER A CA 1
ATOM 1599 C C . SER A 1 218 ? -46.952 18.195 7.422 1.00 21.67 206 SER A C 1
ATOM 1600 O O . SER A 1 218 ? -45.820 18.025 6.970 1.00 21.25 206 SER A O 1
ATOM 1603 N N . VAL A 1 219 ? -47.794 17.185 7.632 1.00 22.69 207 VAL A N 1
ATOM 1604 C CA . VAL A 1 219 ? -47.429 15.816 7.262 1.00 22.24 207 VAL A CA 1
ATOM 1605 C C . VAL A 1 219 ? -47.940 15.582 5.838 1.00 23.12 207 VAL A C 1
ATOM 1606 O O . VAL A 1 219 ? -49.147 15.590 5.597 1.00 23.24 207 VAL A O 1
ATOM 1610 N N . ILE A 1 220 ? -47.006 15.382 4.907 1.00 24.01 208 ILE A N 1
ATOM 1611 C CA . ILE A 1 220 ? -47.300 15.174 3.483 1.00 24.11 208 ILE A CA 1
ATOM 1612 C C . ILE A 1 220 ? -47.187 13.702 3.037 1.00 24.51 208 ILE A C 1
ATOM 1613 O O . ILE A 1 220 ? -46.148 13.075 3.223 1.00 25.63 208 ILE A O 1
ATOM 1618 N N . PRO A 1 221 ? -48.255 13.136 2.439 1.00 24.35 209 PRO A N 1
ATOM 1619 C CA . PRO A 1 221 ? -48.187 11.733 1.993 1.00 24.03 209 PRO A CA 1
ATOM 1620 C C . PRO A 1 221 ? -47.521 11.528 0.629 1.00 23.55 209 PRO A C 1
ATOM 1621 O O . PRO A 1 221 ? -48.205 11.283 -0.361 1.00 24.95 209 PRO A O 1
ATOM 1625 N N . LEU A 1 222 ? -46.199 11.657 0.576 1.00 23.25 210 LEU A N 1
ATOM 1626 C CA . LEU A 1 222 ? -45.438 11.422 -0.655 1.00 22.55 210 LEU A CA 1
ATOM 1627 C C . LEU A 1 222 ? -44.364 10.426 -0.256 1.00 21.92 210 LEU A C 1
ATOM 1628 O O . LEU A 1 222 ? -43.746 10.575 0.797 1.00 21.29 210 LEU A O 1
ATOM 1633 N N . GLY A 1 223 ? -44.147 9.407 -1.081 1.00 22.68 211 GLY A N 1
ATOM 1634 C CA . GLY A 1 223 ? -43.161 8.400 -0.736 1.00 22.71 211 GLY A CA 1
ATOM 1635 C C . GLY A 1 223 ? -43.623 7.725 0.544 1.00 21.93 211 GLY A C 1
ATOM 1636 O O . GLY A 1 223 ? -44.800 7.402 0.665 1.00 20.83 211 GLY A O 1
ATOM 1637 N N . ASP A 1 224 ? -42.720 7.542 1.506 1.00 21.28 212 ASP A N 1
ATOM 1638 C CA . ASP A 1 224 ? -43.069 6.903 2.773 1.00 20.78 212 ASP A CA 1
ATOM 1639 C C . ASP A 1 224 ? -43.484 7.907 3.851 1.00 20.99 212 ASP A C 1
ATOM 1640 O O . ASP A 1 224 ? -43.303 7.662 5.049 1.00 21.47 212 ASP A O 1
ATOM 1645 N N . GLY A 1 225 ? -44.044 9.035 3.416 1.00 22.03 213 GLY A N 1
ATOM 1646 C CA . GLY A 1 225 ? -44.489 10.060 4.344 1.00 20.02 213 GLY A CA 1
ATOM 1647 C C . GLY A 1 225 ? -43.370 11.000 4.741 1.00 20.00 213 GLY A C 1
ATOM 1648 O O . GLY A 1 225 ? -42.312 10.563 5.184 1.00 19.76 213 GLY A O 1
ATOM 1649 N N . MET A 1 226 ? -43.593 12.299 4.575 1.00 19.89 214 MET A N 1
ATOM 1650 C CA . MET A 1 226 ? -42.581 13.277 4.933 1.00 20.91 214 MET A CA 1
ATOM 1651 C C . MET A 1 226 ? -43.219 14.451 5.649 1.00 21.90 214 MET A C 1
ATOM 1652 O O . MET A 1 226 ? -44.270 14.946 5.247 1.00 22.55 214 MET A O 1
ATOM 1657 N N . THR A 1 227 ? -42.578 14.884 6.727 1.00 21.62 215 THR A N 1
ATOM 1658 C CA . THR A 1 227 ? -43.076 15.999 7.512 1.00 21.29 215 THR A CA 1
ATOM 1659 C C . THR A 1 227 ? -42.251 17.270 7.306 1.00 21.92 215 THR A C 1
ATOM 1660 O O . THR A 1 227 ? -41.013 17.238 7.285 1.00 19.78 215 THR A O 1
ATOM 1664 N N . LEU A 1 228 ? -42.960 18.382 7.132 1.00 21.46 216 LEU A N 1
ATOM 1665 C CA . LEU A 1 228 ? -42.327 19.677 6.965 1.00 20.97 216 LEU A CA 1
ATOM 1666 C C . LEU A 1 228 ? -42.502 20.442 8.270 1.00 20.13 216 LEU A C 1
ATOM 1667 O O . LEU A 1 228 ? -43.620 20.672 8.723 1.00 17.69 216 LEU A O 1
ATOM 1672 N N . ALA A 1 229 ? -41.387 20.813 8.886 1.00 22.30 217 ALA A N 1
ATOM 1673 C CA . ALA A 1 229 ? -41.423 21.556 10.130 1.00 22.80 217 ALA A CA 1
ATOM 1674 C C . ALA A 1 229 ? -40.732 22.905 9.936 1.00 23.35 217 ALA A C 1
ATOM 1675 O O . ALA A 1 229 ? -39.505 22.989 9.834 1.00 22.05 217 ALA A O 1
ATOM 1677 N N . LEU A 1 230 ? -41.546 23.953 9.867 1.00 24.83 218 LEU A N 1
ATOM 1678 C CA . LEU A 1 230 ? -41.070 25.324 9.695 1.00 25.64 218 LEU A CA 1
ATOM 1679 C C . LEU A 1 230 ? -40.735 25.913 11.073 1.00 25.24 218 LEU A C 1
ATOM 1680 O O . LEU A 1 230 ? -41.607 25.998 11.940 1.00 24.31 218 LEU A O 1
ATOM 1685 N N . LYS A 1 231 ? -39.475 26.305 11.267 1.00 24.14 219 LYS A N 1
ATOM 1686 C CA . LYS A 1 231 ? -39.017 26.874 12.535 1.00 24.57 219 LYS A CA 1
ATOM 1687 C C . LYS A 1 231 ? -39.524 28.298 12.760 1.00 25.45 219 LYS A C 1
ATOM 1688 O O . LYS A 1 231 ? -39.324 29.179 11.923 1.00 25.64 219 LYS A O 1
ATOM 1694 N N . LYS A 1 232 ? -40.181 28.521 13.893 1.00 25.73 220 LYS A N 1
ATOM 1695 C CA . LYS A 1 232 ? -40.713 29.842 14.211 1.00 28.49 220 LYS A CA 1
ATOM 1696 C C . LYS A 1 232 ? -39.604 30.837 14.554 1.00 29.45 220 LYS A C 1
ATOM 1697 O O . LYS A 1 232 ? -39.731 32.009 14.202 1.00 30.98 220 LYS A O 1
#

B-factor: mean 28.89, std 8.08, range [12.22, 62.1]

CATH classification: 3.40.50.150

Radius of gyration: 16.52 Å; Cα contacts (8 Å, |Δi|>4): 379; chains: 1; bounding box: 38×35×37 Å

Nearest PDB structures (foldseek):
  3cbg-assembly1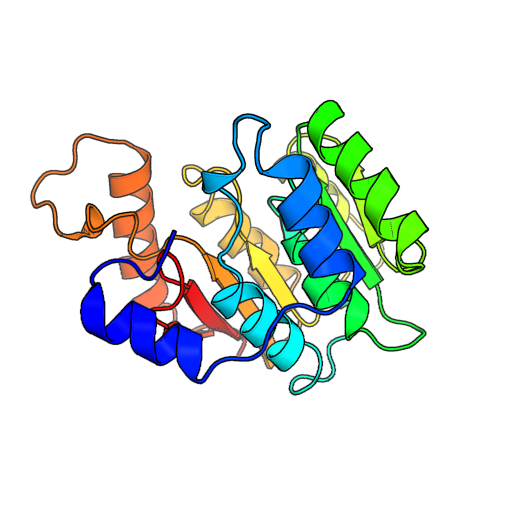_A-2  TM=1.005E+00  e=6.291E-46  Synechocystis sp. PCC 6803
  5log-assembly1_A  TM=9.654E-01  e=3.711E-26  Myxococcus xanthus
  3tr6-assembly1_A-2  TM=9.735E-01  e=2.040E-25  Coxiella burnetii
  2avd-assembly1_B  TM=9.491E-01  e=4.881E-23  Homo sapiens
  3r3h-assembly1_B  TM=9.331E-01  e=1.360E-23  Legionella pneumophila subsp. pneumophila str. Philadelphia 1

Secondary structure (DSSP, 8-state):
--BTTS-HHHHHHHHHTSPPPPHHHHHHHHHTTTSTTGGGSPPHHHHHHHHHHHHHHT--EEEEE--TTSHHHHHHHTTS-TT-EEEEEES-HHHHHHHHHHHHHHT-GGGEEEEES-HHHHHHHHHTSSSPP-EEEEEE-S-GGGHHHHHHHHHHTEEEEEEEEEE-TTGGGGGG-SS--SHHHHHHHHHHHHHTT-TTEEEEEE-SBT-EEEEEE-

InterPro domains:
  IPR002935 Class I-like SAM-dependent O-methyltransferase [PF01596] (17-220)
  IPR002935 Class I-like SAM-dependent O-methyltransferase [PS51682] (3-220)
  IPR029063 S-adenosyl-L-methionine-dependent methyltransferase superfamily [G3DSA:3.40.50.150] (1-220)
  IPR029063 S-adenosyl-L-methionine-dependent 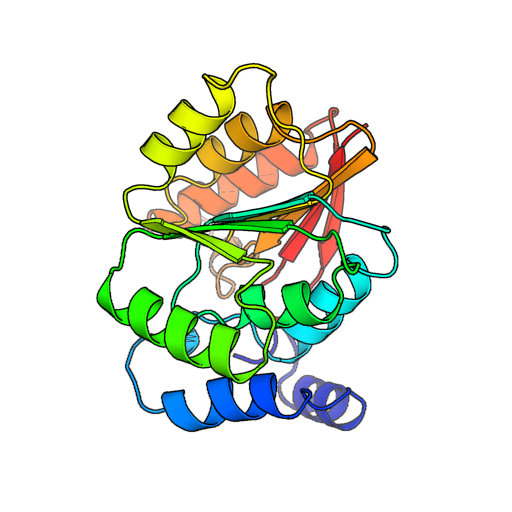methyltransferase superfamily [SSF53335] (20-220)
  IPR050362 Cation-dependent O-methyltransferase [PTHR10509] (11-219)

Organism: Synechocystis sp. (strain ATCC 27184 / PCC 6803 / Kazusa) (NCBI:txid1111708)

Sequence (218 aa):
KGITGFDPSLYSYLQSISADDSFYLAQLRRETAHLPGAPMQISPEQAQFLGLLISSLTGAKQVLEIGVFRGYSALAMALQLPPDGQIIACDQDPNATAIAKKYWQKAGVAEKISLRLGPALATLEQLTQGKPLPEFDLIFIDADKRNYPRYYEIGLNLLRRGGLMVIDNVLWHGKVTEVDPQEAQTQVLQQFNRDLAQDERVRISVIPLGDGMTLALKK

Foldseek 3Di:
DFWQPDDPVVSVVVVVPDDDDPDLLNVLLVVCVPPPPSLLDFDPRVLQVLLVCCQVLVWQFEEEEAQFQNNSVQSNLVNHDPNHAYEAEDADPVRVVNNCVSCVVVPSNVRYHYDYRDPVVVLVVQCVDVVRAAGQEYEYRHDLLCPVVCCVSNLVSHDQQGKYKYPQLCVSVLCPDPDDPDNSSVSSVVVVVCLVPVVQWDKDWDRGGNIMMITHGD

Solvent-accessible surface area: 10473 Å² total; per-residue (Å²): 105,15,12,28,88,71,73,106,85,91,27,61,122,44,82,86,115,47,60,138,26,62,128,75,10,30,17,0,53,139,78,6,66,140,52,112,24,15,104,120,13,2,0,43,18,0,1,75,45,0,6,89,17,2,63,124,51,44,1,91,70,0,0,0,0,12,4,33,16,0,3,8,0,0,3,0,0,57,88,11,34,130,78,3,69,0,23,0,1,21,122,56,68,111,3,2,55,46,0,80,107,8,3,114,84,21,54,10,22,149,42,16,38,39,82,90,18,75,11,61,53,14,0,101,112,13,50,119,29,107,123,95,43,113,8,20,1,0,0,0,22,25,70,21,145,25,0,52,122,6,10,80,48,0,8,90,0,3,83,181,29,0,18,0,0,0,0,9,3,49,34,108,38,59,38,115,79,152,106,12,143,57,19,51,0,80,30,0,51,94,9,44,114,68,7,75,116,20,147,110,9,162,63,52,78,43,74,30,0,4,0,0,2,23,0,49,39,116